Protein AF-A0AAW4N7H6-F1 (afdb_monomer)

Solvent-accessible surface area (backbone atoms only — not comparable to full-atom values): 11833 Å² total; per-residue (Å²): 134,83,83,81,80,47,73,67,62,38,53,62,58,48,70,79,33,64,24,50,65,56,34,40,72,78,40,44,70,52,40,50,51,30,56,78,70,58,47,57,76,75,42,75,70,38,41,74,78,76,81,76,78,79,82,76,44,74,64,55,34,50,60,60,45,68,80,35,56,35,49,61,54,31,40,72,77,39,46,69,47,39,50,52,30,56,78,68,58,46,60,79,75,43,80,73,42,40,77,64,91,66,77,61,91,65,51,45,75,36,64,70,57,30,55,62,56,50,70,79,35,65,24,51,68,53,34,39,73,77,37,45,67,38,37,50,38,27,57,77,70,58,50,58,78,76,43,76,75,34,47,74,77,91,71,75,61,94,64,49,47,73,38,65,64,56,28,50,65,56,50,72,78,35,95,48,74,66,55,29,41,73,76,38,44,70,33,38,53,40,39,62,73,71,71,67,80,82,126

Structure (mmCIF, N/CA/C/O backbone):
data_AF-A0AAW4N7H6-F1
#
_entry.id   AF-A0AAW4N7H6-F1
#
loop_
_atom_site.group_PDB
_atom_site.id
_atom_site.type_symbol
_atom_site.label_atom_id
_atom_site.label_alt_id
_atom_site.label_comp_id
_atom_site.label_asym_id
_atom_site.label_entity_id
_atom_site.label_seq_id
_atom_site.pdbx_PDB_ins_code
_atom_site.Cartn_x
_atom_site.Cartn_y
_atom_site.Cartn_z
_atom_site.occupancy
_atom_site.B_iso_or_equiv
_atom_site.auth_seq_id
_atom_site.auth_comp_id
_atom_site.auth_asym_id
_atom_site.auth_atom_id
_atom_site.pdbx_PDB_model_num
ATOM 1 N N . MET A 1 1 ? 2.158 -23.267 44.693 1.00 43.62 1 MET A N 1
ATOM 2 C CA . MET A 1 1 ? 0.719 -23.554 44.903 1.00 43.62 1 MET A CA 1
ATOM 3 C C . MET A 1 1 ? -0.103 -22.385 44.378 1.00 43.62 1 MET A C 1
ATOM 5 O O . MET A 1 1 ? 0.089 -21.273 44.853 1.00 43.62 1 MET A O 1
ATOM 9 N N . GLN A 1 2 ? -0.970 -22.588 43.380 1.00 55.53 2 GLN A N 1
ATOM 10 C CA . GLN A 1 2 ? -1.925 -21.547 42.980 1.00 55.53 2 GLN A CA 1
ATOM 11 C C . GLN A 1 2 ? -2.990 -21.411 44.070 1.00 55.53 2 GLN A C 1
ATOM 13 O O . GLN A 1 2 ? -3.646 -22.390 44.424 1.00 55.53 2 GLN A O 1
ATOM 18 N N . LYS A 1 3 ? -3.144 -20.200 44.611 1.00 66.75 3 LYS A N 1
ATOM 19 C CA . LYS A 1 3 ? -4.209 -19.872 45.562 1.00 66.75 3 LYS A CA 1
ATOM 20 C C . LYS A 1 3 ? -5.546 -20.096 44.846 1.00 66.75 3 LYS A C 1
ATOM 22 O O . LYS A 1 3 ? -5.841 -19.396 43.877 1.00 66.75 3 LYS A O 1
ATOM 27 N N . LYS A 1 4 ? -6.309 -21.116 45.254 1.00 77.19 4 LYS A N 1
ATOM 28 C CA . LYS A 1 4 ? -7.649 -21.363 44.711 1.00 77.19 4 LYS A CA 1
ATOM 29 C C . LYS A 1 4 ? -8.556 -20.225 45.165 1.00 77.19 4 LYS A C 1
ATOM 31 O O . LYS A 1 4 ? -8.646 -19.941 46.354 1.00 77.19 4 LYS A O 1
ATOM 36 N N . TRP A 1 5 ? -9.192 -19.568 44.208 1.00 85.00 5 TRP A N 1
ATOM 37 C CA . TRP A 1 5 ? -10.204 -18.559 44.481 1.00 85.00 5 TRP A CA 1
ATOM 38 C C . TRP A 1 5 ? -11.524 -19.257 44.801 1.00 85.00 5 TRP A C 1
ATOM 40 O O . TRP A 1 5 ? -12.052 -20.000 43.973 1.00 85.00 5 TRP A O 1
ATOM 50 N N . THR A 1 6 ? -12.034 -19.018 46.000 1.00 89.44 6 THR A N 1
ATOM 51 C CA . THR A 1 6 ? -13.387 -19.396 46.429 1.00 89.44 6 THR A CA 1
ATOM 52 C C . THR A 1 6 ? -14.324 -18.194 46.301 1.00 89.44 6 THR A C 1
ATOM 54 O O . THR A 1 6 ? -13.857 -17.071 46.088 1.00 89.44 6 THR A O 1
ATOM 57 N N . LYS A 1 7 ? -15.640 -18.391 46.438 1.00 90.12 7 LYS A N 1
ATOM 58 C CA . LYS A 1 7 ? -16.605 -17.283 46.370 1.00 90.12 7 LYS A CA 1
ATOM 59 C C . LYS A 1 7 ? -16.292 -16.217 47.423 1.00 90.12 7 LYS A C 1
ATOM 61 O O . LYS A 1 7 ? -16.190 -15.040 47.099 1.00 90.12 7 LYS A O 1
ATOM 66 N N . GLU A 1 8 ? -16.018 -16.637 48.647 1.00 91.44 8 GLU A N 1
ATOM 67 C CA . GLU A 1 8 ? -15.766 -15.777 49.806 1.00 91.44 8 GLU A CA 1
ATOM 68 C C . GLU A 1 8 ? -14.513 -14.922 49.592 1.00 91.44 8 GLU A C 1
ATOM 70 O O . GLU A 1 8 ? -14.566 -13.695 49.670 1.00 91.44 8 GLU A O 1
ATOM 75 N N . THR A 1 9 ? -13.400 -15.558 49.212 1.00 92.12 9 THR A N 1
ATOM 76 C CA . THR A 1 9 ? -12.121 -14.863 48.977 1.00 92.12 9 THR A CA 1
ATOM 77 C C . THR A 1 9 ? -12.192 -13.879 47.808 1.00 92.12 9 THR A C 1
ATOM 79 O O . THR A 1 9 ? -11.522 -12.847 47.815 1.00 92.12 9 THR A O 1
ATOM 82 N N . VAL A 1 10 ? -13.021 -14.170 46.803 1.00 93.75 10 VAL A N 1
ATOM 83 C CA . VAL A 1 10 ? -13.266 -13.287 45.658 1.00 93.75 10 VAL A CA 1
ATOM 84 C C . VAL A 1 10 ? -14.140 -12.090 46.047 1.00 93.75 10 VAL A C 1
ATOM 86 O O . VAL A 1 10 ? -13.865 -10.984 45.585 1.00 93.75 10 VAL A O 1
ATOM 89 N N . PHE A 1 11 ? -15.135 -12.276 46.920 1.00 94.06 11 PHE A N 1
ATOM 90 C CA . PHE A 1 11 ? -15.962 -11.188 47.462 1.00 94.06 11 PHE A CA 1
ATOM 91 C C . PHE A 1 11 ? -15.176 -10.265 48.398 1.00 94.06 11 PHE A C 1
ATOM 93 O O . PHE A 1 11 ? -15.306 -9.046 48.305 1.00 94.06 11 PHE A O 1
ATOM 100 N N . GLU A 1 12 ? -14.344 -10.813 49.283 1.00 93.69 12 GLU A N 1
ATOM 101 C CA . GLU A 1 12 ? -13.484 -10.005 50.156 1.00 93.69 12 GLU A CA 1
ATOM 102 C C . GLU A 1 12 ? -12.486 -9.172 49.353 1.00 93.69 12 GLU A C 1
ATOM 104 O O . GLU A 1 12 ? -12.314 -7.977 49.604 1.00 93.69 12 GLU A O 1
ATOM 109 N N . GLU A 1 13 ? -11.848 -9.782 48.352 1.00 93.38 13 GLU A N 1
ATOM 110 C CA . GLU A 1 13 ? -10.888 -9.075 47.509 1.00 93.38 13 GLU A CA 1
ATOM 111 C C . GLU A 1 13 ? -11.582 -8.020 46.636 1.00 93.38 13 GLU A C 1
ATOM 113 O O . GLU A 1 13 ? -11.023 -6.943 46.425 1.00 93.38 13 GLU A O 1
ATOM 118 N N . SER A 1 14 ? -12.803 -8.278 46.151 1.00 92.50 14 SER A N 1
ATOM 119 C CA . SER A 1 14 ? -13.511 -7.333 45.285 1.00 92.50 14 SER A CA 1
ATOM 120 C C . SER A 1 14 ? -13.999 -6.077 46.013 1.00 92.50 14 SER A C 1
ATOM 122 O O . SER A 1 14 ? -14.134 -5.038 45.371 1.00 92.50 14 SER A O 1
ATOM 124 N N . LYS A 1 15 ? -14.196 -6.113 47.341 1.00 94.44 15 LYS A N 1
ATOM 125 C CA . LYS A 1 15 ? -14.520 -4.926 48.166 1.00 94.44 15 LYS A CA 1
ATOM 126 C C . LYS A 1 15 ? -13.419 -3.861 48.182 1.00 94.44 15 LYS A C 1
ATOM 128 O O . LYS A 1 15 ? -13.691 -2.712 48.508 1.00 94.44 15 LYS A O 1
ATOM 133 N N . LYS A 1 16 ? -12.186 -4.211 47.802 1.00 94.75 16 LYS A N 1
ATOM 134 C CA . LYS A 1 16 ? -11.053 -3.269 47.712 1.00 94.75 16 LYS A CA 1
ATOM 135 C C . LYS A 1 16 ? -11.118 -2.350 46.486 1.00 94.75 16 LYS A C 1
ATOM 137 O O . LYS A 1 16 ? -10.242 -1.502 46.324 1.00 94.75 16 LYS A O 1
ATOM 142 N N . TYR A 1 17 ? -12.096 -2.544 45.603 1.00 93.19 17 TYR A N 1
ATOM 143 C CA . TYR A 1 17 ? -12.221 -1.829 44.336 1.00 93.19 17 TYR A CA 1
ATOM 144 C C . TYR A 1 17 ? -13.603 -1.195 44.215 1.00 93.19 17 TYR A C 1
ATOM 146 O O . TYR A 1 17 ? -14.595 -1.762 44.664 1.00 93.19 17 TYR A O 1
ATOM 154 N N . SER A 1 18 ? -13.671 -0.033 43.568 1.00 89.12 18 SER A N 1
ATOM 155 C CA . SER A 1 18 ? -14.927 0.706 43.378 1.00 89.12 18 SER A CA 1
ATOM 156 C C . SER A 1 18 ? -15.589 0.426 42.028 1.00 89.12 18 SER A C 1
ATOM 158 O O . SER A 1 18 ? -16.744 0.780 41.815 1.00 89.12 18 SER A O 1
ATOM 160 N N . SER A 1 19 ? -14.885 -0.217 41.088 1.00 91.69 19 SER A N 1
ATOM 161 C CA . SER A 1 19 ? -15.414 -0.506 39.752 1.00 91.69 19 SER A CA 1
ATOM 162 C C . SER A 1 19 ? -15.011 -1.878 39.226 1.00 91.69 19 SER A C 1
ATOM 164 O O . SER A 1 19 ? -13.928 -2.397 39.515 1.00 91.69 19 SER A O 1
ATOM 166 N N . ARG A 1 20 ? -15.859 -2.451 38.362 1.00 90.69 20 ARG A N 1
ATOM 167 C CA . ARG A 1 20 ? -15.568 -3.734 37.696 1.00 90.69 20 ARG A CA 1
ATOM 168 C C . ARG A 1 20 ? -14.300 -3.667 36.844 1.00 90.69 20 ARG A C 1
ATOM 170 O O . ARG A 1 20 ? -13.538 -4.630 36.799 1.00 90.69 20 ARG A O 1
ATOM 177 N N . SER A 1 21 ? -14.057 -2.531 36.190 1.00 89.88 21 SER A N 1
ATOM 178 C CA . SER A 1 21 ? -12.850 -2.310 35.383 1.00 89.88 21 SER A CA 1
ATOM 179 C C . SER A 1 21 ? -11.582 -2.297 36.225 1.00 89.88 21 SER A C 1
ATOM 181 O O . SER A 1 21 ? -10.584 -2.904 35.836 1.00 89.88 21 SER A O 1
ATOM 183 N N . GLU A 1 22 ? -11.613 -1.640 37.384 1.00 91.19 22 GLU A N 1
ATOM 184 C CA . GLU A 1 22 ? -10.482 -1.621 38.306 1.00 91.19 22 GLU A CA 1
ATOM 185 C C . GLU A 1 22 ? -10.215 -3.013 38.889 1.00 91.19 22 GLU A C 1
ATOM 187 O O . GLU A 1 22 ? -9.070 -3.474 38.859 1.00 91.19 22 GLU A O 1
ATOM 192 N N . PHE A 1 23 ? -11.269 -3.719 39.315 1.00 94.00 23 PHE A N 1
ATOM 193 C CA . PHE A 1 23 ? -11.164 -5.089 39.816 1.00 94.00 23 PHE A CA 1
ATOM 194 C C . PHE A 1 23 ? -10.568 -6.033 38.761 1.00 94.00 23 PHE A C 1
ATOM 196 O O . PHE A 1 23 ? -9.616 -6.760 39.043 1.00 94.00 23 PHE A O 1
ATOM 203 N N . LYS A 1 24 ? -11.035 -5.953 37.506 1.00 93.44 24 LYS A N 1
ATOM 204 C CA . LYS A 1 24 ? -10.482 -6.726 36.382 1.00 93.44 24 LYS A CA 1
ATOM 205 C C . LYS A 1 24 ? -9.010 -6.412 36.123 1.00 93.44 24 LYS A C 1
ATOM 207 O O . LYS A 1 24 ? -8.228 -7.329 35.880 1.00 93.44 24 LYS A O 1
ATOM 212 N N . LYS A 1 25 ? -8.632 -5.129 36.144 1.00 92.94 25 LYS A N 1
ATOM 213 C CA . LYS A 1 25 ? -7.265 -4.681 35.843 1.00 92.94 25 LYS A CA 1
ATOM 214 C C . LYS A 1 25 ? -6.278 -5.104 36.931 1.00 92.94 25 LYS A C 1
ATOM 216 O O . LYS A 1 25 ? -5.188 -5.561 36.605 1.00 92.94 25 LYS A O 1
ATOM 221 N N . LYS A 1 26 ? -6.650 -4.953 38.206 1.00 94.50 26 LYS A N 1
ATOM 222 C CA . LYS A 1 26 ? -5.768 -5.246 39.347 1.00 94.50 26 LYS A CA 1
ATOM 223 C C . LYS A 1 26 ? -5.776 -6.728 39.744 1.00 94.50 26 LYS A C 1
ATOM 225 O O . LYS A 1 26 ? -4.750 -7.235 40.189 1.00 94.50 26 LYS A O 1
ATOM 230 N N . LYS A 1 27 ? -6.906 -7.430 39.588 1.00 93.88 27 LYS A N 1
ATOM 231 C CA . LYS A 1 27 ? -7.095 -8.837 39.997 1.00 93.88 27 LYS A CA 1
ATOM 232 C C . LYS A 1 27 ? -7.857 -9.638 38.940 1.00 93.88 27 LYS A C 1
ATOM 234 O O . LYS A 1 27 ? -8.934 -10.180 39.184 1.00 93.88 27 LYS A O 1
ATOM 239 N N . SER A 1 28 ? -7.251 -9.770 37.762 1.00 91.81 28 SER A N 1
ATOM 240 C CA . SER A 1 28 ? -7.836 -10.460 36.602 1.00 91.81 28 SER A CA 1
ATOM 241 C C . SER A 1 28 ? -8.254 -11.912 36.876 1.00 91.81 28 SER A C 1
ATOM 243 O O . SER A 1 28 ? -9.290 -12.345 36.377 1.00 91.81 28 SER A O 1
ATOM 245 N N . GLY A 1 29 ? -7.494 -12.652 37.692 1.00 91.75 29 GLY A N 1
ATOM 246 C CA . GLY A 1 29 ? -7.807 -14.040 38.060 1.00 91.75 29 GLY A CA 1
ATOM 247 C C . GLY A 1 29 ? -9.087 -14.176 38.891 1.00 91.75 29 GLY A C 1
ATOM 248 O O . GLY A 1 29 ? -9.969 -14.953 38.530 1.00 91.75 29 GLY A O 1
ATOM 249 N N . ALA A 1 30 ? -9.222 -13.373 39.952 1.00 92.56 30 ALA A N 1
ATOM 250 C CA . ALA A 1 30 ? -10.427 -13.334 40.785 1.00 92.56 30 ALA A CA 1
ATOM 251 C C . ALA A 1 30 ? -11.641 -12.843 39.983 1.00 92.56 30 ALA A C 1
ATOM 253 O O . ALA A 1 30 ? -12.710 -13.449 40.029 1.00 92.56 30 ALA A O 1
ATOM 254 N N . PHE A 1 31 ? -11.449 -11.796 39.171 1.00 93.50 31 PHE A N 1
ATOM 255 C CA . PHE A 1 31 ? -12.484 -11.273 38.283 1.00 93.50 31 PHE A CA 1
ATOM 256 C C . PHE A 1 31 ? -12.981 -12.329 37.288 1.00 93.50 31 PHE A C 1
ATOM 258 O O . PHE A 1 31 ? -14.184 -12.462 37.083 1.00 93.50 31 PHE A O 1
ATOM 265 N N . ARG A 1 32 ? -12.074 -13.098 36.668 1.00 93.56 32 ARG A N 1
ATOM 266 C CA . ARG A 1 32 ? -12.439 -14.157 35.714 1.00 93.56 32 ARG A CA 1
ATOM 267 C C . ARG A 1 32 ? -13.302 -15.229 36.372 1.00 93.56 32 ARG A C 1
ATOM 269 O O . ARG A 1 32 ? -14.265 -15.675 35.761 1.00 93.56 32 ARG A O 1
ATOM 276 N N . ILE A 1 33 ? -12.976 -15.626 37.598 1.00 93.31 33 ILE A N 1
ATOM 277 C CA . ILE A 1 33 ? -13.738 -16.645 38.327 1.00 93.31 33 ILE A CA 1
ATOM 278 C C . ILE A 1 33 ? -15.108 -16.103 38.728 1.00 93.31 33 ILE A C 1
ATOM 280 O O . ILE A 1 33 ? -16.105 -16.778 38.485 1.00 93.31 33 ILE A O 1
ATOM 284 N N . ALA A 1 34 ? -15.183 -14.865 39.225 1.00 93.25 34 ALA A N 1
ATOM 285 C CA . ALA A 1 34 ? -16.463 -14.200 39.466 1.00 93.25 34 ALA A CA 1
ATOM 286 C C . ALA A 1 34 ? -17.317 -14.100 38.191 1.00 93.25 34 ALA A C 1
ATOM 288 O O . ALA A 1 34 ? -18.524 -14.295 38.249 1.00 93.25 34 ALA A O 1
ATOM 289 N N . TYR A 1 35 ? -16.700 -13.824 37.037 1.00 92.31 35 TYR A N 1
ATOM 290 C CA . TYR A 1 35 ? -17.387 -13.760 35.745 1.00 92.31 35 TYR A CA 1
ATOM 291 C C . TYR A 1 35 ? -17.925 -15.127 35.309 1.00 92.31 35 TYR A C 1
ATOM 293 O O . TYR A 1 35 ? -19.097 -15.240 34.973 1.00 92.31 35 TYR A O 1
ATOM 301 N N . MET A 1 36 ? -17.089 -16.170 35.346 1.00 92.62 36 MET A N 1
ATOM 302 C CA . MET A 1 36 ? -17.480 -17.525 34.936 1.00 92.62 36 MET A CA 1
ATOM 303 C C . MET A 1 36 ? -18.592 -18.113 35.810 1.00 92.62 36 MET A C 1
ATOM 305 O O . MET A 1 36 ? -19.388 -18.901 35.316 1.00 92.62 36 MET A O 1
ATOM 309 N N . ASN A 1 37 ? -18.647 -17.725 37.086 1.00 92.81 37 ASN A N 1
ATOM 310 C CA . ASN A 1 37 ? -19.662 -18.188 38.032 1.00 92.81 37 ASN A CA 1
ATOM 311 C C . ASN A 1 37 ? -20.846 -17.212 38.197 1.00 92.81 37 ASN A C 1
ATOM 313 O O . ASN A 1 37 ? -21.694 -17.439 39.053 1.00 92.81 37 ASN A O 1
ATOM 317 N N . GLY A 1 38 ? -20.902 -16.106 37.443 1.00 91.19 38 GLY A N 1
ATOM 318 C CA . GLY A 1 38 ? -21.995 -15.123 37.531 1.00 91.19 38 GLY A CA 1
ATOM 319 C C . GLY A 1 38 ? -22.017 -14.249 38.798 1.00 91.19 38 GLY A C 1
ATOM 320 O O . GLY A 1 38 ? -22.910 -13.427 38.962 1.00 91.19 38 GLY A O 1
ATOM 321 N N . TRP A 1 39 ? -21.018 -14.344 39.678 1.00 94.12 39 TRP A N 1
ATOM 322 C CA . TRP A 1 39 ? -20.972 -13.624 40.961 1.00 94.12 39 TRP A CA 1
ATOM 323 C C . TRP A 1 39 ? -20.801 -12.109 40.842 1.00 94.12 39 TRP A C 1
ATOM 325 O O . TRP A 1 39 ? -21.011 -11.382 41.808 1.00 94.12 39 TRP A O 1
ATOM 335 N N . LEU A 1 40 ? -20.379 -11.604 39.680 1.00 90.94 40 LEU A N 1
ATOM 336 C CA . LEU A 1 40 ? -20.151 -10.168 39.499 1.00 90.94 40 LEU A CA 1
ATOM 337 C C . LEU A 1 40 ? -21.417 -9.337 39.730 1.00 90.94 40 LEU A C 1
ATOM 339 O O . LEU A 1 40 ? -21.301 -8.179 40.135 1.00 90.94 40 LEU A O 1
ATOM 343 N N . ASP A 1 41 ? -22.599 -9.892 39.457 1.00 88.69 41 ASP A N 1
ATOM 344 C CA . ASP A 1 41 ? -23.877 -9.201 39.655 1.00 88.69 41 ASP A CA 1
ATOM 345 C C . ASP A 1 41 ? -24.282 -9.102 41.131 1.00 88.69 41 ASP A C 1
ATOM 347 O O . ASP A 1 41 ? -24.927 -8.129 41.507 1.00 88.69 41 ASP A O 1
ATOM 351 N N . GLU A 1 42 ? -23.790 -10.004 41.984 1.00 92.62 42 GLU A N 1
ATOM 352 C CA . GLU A 1 42 ? -23.940 -9.925 43.445 1.00 92.62 42 GLU A CA 1
ATOM 353 C C . GLU A 1 42 ? -23.006 -8.865 44.076 1.00 92.62 42 GLU A C 1
ATOM 355 O O . GLU A 1 42 ? -23.251 -8.371 45.176 1.00 92.62 42 GLU A O 1
ATOM 360 N N . MET A 1 43 ? -21.933 -8.472 43.380 1.00 92.38 43 MET A N 1
ATOM 361 C CA . MET A 1 43 ? -20.963 -7.467 43.842 1.00 92.38 43 MET A CA 1
ATOM 362 C C . MET A 1 43 ? -21.435 -6.038 43.540 1.00 92.38 43 MET A C 1
ATOM 364 O O . MET A 1 43 ? -20.833 -5.321 42.736 1.00 92.38 43 MET A O 1
ATOM 368 N N . ILE A 1 44 ? -22.523 -5.622 44.191 1.00 90.94 44 ILE A N 1
ATOM 369 C CA . ILE A 1 44 ? -23.248 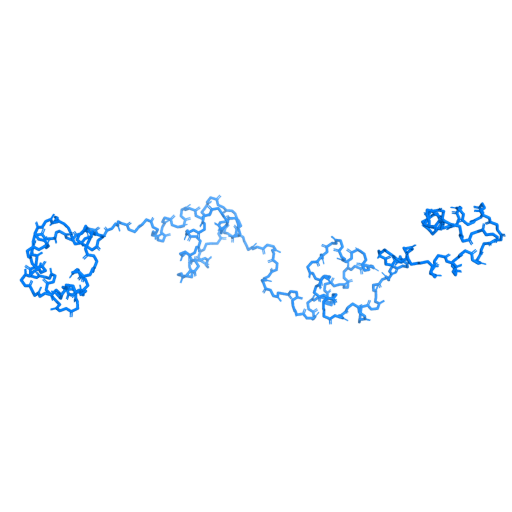-4.368 43.909 1.00 90.94 44 ILE A CA 1
ATOM 370 C C . ILE A 1 44 ? -22.415 -3.083 44.071 1.00 90.94 44 ILE A C 1
ATOM 372 O O . ILE A 1 44 ? -22.740 -2.066 43.467 1.00 90.94 44 ILE A O 1
ATOM 376 N N . TRP A 1 45 ? -21.323 -3.117 44.842 1.00 92.12 45 TRP A N 1
ATOM 377 C CA . TRP A 1 45 ? -20.419 -1.972 45.034 1.00 92.12 45 TRP A CA 1
ATOM 378 C C . TRP A 1 45 ? -19.487 -1.720 43.843 1.00 92.12 45 TRP A C 1
ATOM 380 O O . TRP A 1 45 ? -18.885 -0.653 43.748 1.00 92.12 45 TRP A O 1
ATOM 390 N N . LEU A 1 46 ? -19.341 -2.685 42.928 1.00 91.44 46 LEU A N 1
ATOM 391 C CA . LEU A 1 46 ? -18.517 -2.512 41.739 1.00 91.44 46 LEU A CA 1
ATOM 392 C C . LEU A 1 46 ? -19.295 -1.748 40.668 1.00 91.44 46 LEU A C 1
ATOM 394 O O . LEU A 1 46 ? -20.034 -2.336 39.872 1.00 91.44 46 LEU A O 1
ATOM 398 N N . VAL A 1 47 ? -19.053 -0.441 40.586 1.00 87.31 47 VAL A N 1
ATOM 399 C CA . VAL A 1 47 ? -19.640 0.427 39.564 1.00 87.31 47 VAL A CA 1
ATOM 400 C C . VAL A 1 47 ? -19.301 -0.100 38.167 1.00 87.31 47 VAL A C 1
ATOM 402 O O . VAL A 1 47 ? -18.144 -0.420 37.844 1.00 87.31 47 VAL A O 1
ATOM 405 N N . ARG A 1 48 ? -20.328 -0.200 37.315 1.00 79.50 48 ARG A N 1
ATOM 406 C CA . ARG A 1 48 ? -20.149 -0.438 35.881 1.00 79.50 48 ARG A CA 1
ATOM 407 C C . ARG A 1 48 ? -19.741 0.893 35.246 1.00 79.50 48 ARG A C 1
ATOM 409 O O . ARG A 1 48 ? -20.485 1.861 35.387 1.00 79.50 48 ARG A O 1
ATOM 416 N N . PRO A 1 49 ? -18.592 0.976 34.556 1.00 71.88 49 PRO A N 1
ATOM 417 C CA . PRO A 1 49 ? -18.286 2.163 33.773 1.00 71.88 49 PRO A CA 1
ATOM 418 C C . PRO A 1 49 ? -19.401 2.374 32.751 1.00 71.88 49 PRO A C 1
ATOM 420 O O . PRO A 1 49 ? -19.802 1.423 32.075 1.00 71.88 49 PRO A O 1
ATOM 423 N N . THR A 1 50 ? -19.885 3.605 32.629 1.00 73.12 50 THR A N 1
ATOM 424 C CA . THR A 1 50 ? -20.782 3.974 31.536 1.00 73.12 50 THR A CA 1
ATOM 425 C C . THR A 1 50 ? -20.061 3.760 30.206 1.00 73.12 50 THR A C 1
ATOM 427 O O . THR A 1 50 ? -18.850 3.987 30.084 1.00 73.12 50 THR A O 1
ATOM 430 N N . ALA A 1 51 ? -20.784 3.258 29.203 1.00 68.25 51 ALA A N 1
ATOM 431 C CA . ALA A 1 51 ? -20.229 3.133 27.864 1.00 68.25 51 ALA A CA 1
ATOM 432 C C . ALA A 1 51 ? -19.822 4.529 27.374 1.00 68.25 51 ALA A C 1
ATOM 434 O O . ALA A 1 51 ? -20.588 5.486 27.495 1.00 68.25 51 ALA A O 1
ATOM 435 N N . LYS A 1 52 ? -18.603 4.660 26.841 1.00 70.25 52 LYS A N 1
ATOM 436 C CA . LYS A 1 52 ? -18.184 5.917 26.215 1.00 70.25 52 LYS A CA 1
ATOM 437 C C . LYS A 1 52 ? -19.094 6.193 25.011 1.00 70.25 52 LYS A C 1
ATOM 439 O O . LYS A 1 52 ? -19.409 5.241 24.293 1.00 70.25 52 LYS A O 1
ATOM 444 N N . PRO A 1 53 ? -19.481 7.456 24.762 1.00 70.50 53 PRO A N 1
ATOM 445 C CA . PRO A 1 53 ? -20.281 7.793 23.592 1.00 70.50 53 PRO A CA 1
ATOM 446 C C . PRO A 1 53 ? -19.547 7.377 22.313 1.00 70.50 53 PRO A C 1
ATOM 448 O O . PRO A 1 53 ? -18.320 7.494 22.214 1.00 70.50 53 PRO A O 1
ATOM 451 N N . ILE A 1 54 ? -20.301 6.860 21.341 1.00 76.81 54 ILE A N 1
ATOM 452 C CA . ILE A 1 54 ? -19.763 6.457 20.041 1.00 76.81 54 ILE A CA 1
ATOM 453 C C . ILE A 1 54 ? -19.282 7.724 19.332 1.00 76.81 54 ILE A C 1
ATOM 455 O O . ILE A 1 54 ? -20.080 8.539 18.887 1.00 76.81 54 ILE A O 1
ATOM 459 N N . LYS A 1 55 ? -17.959 7.892 19.240 1.00 80.62 55 LYS A N 1
ATOM 460 C CA . LYS A 1 55 ? -17.334 9.062 18.602 1.00 80.62 55 LYS A CA 1
ATOM 461 C C . LYS A 1 55 ? -17.656 9.167 17.104 1.00 80.62 55 LYS A C 1
ATOM 463 O O . LYS A 1 55 ? -17.698 10.266 16.568 1.00 80.62 55 LYS A O 1
ATOM 468 N N . TRP A 1 56 ? -17.832 8.032 16.433 1.00 89.19 56 TRP A N 1
ATOM 469 C CA . TRP A 1 56 ? -18.006 7.949 14.984 1.00 89.19 56 TRP A CA 1
ATOM 470 C C . TRP A 1 56 ? -19.416 7.484 14.640 1.00 89.19 56 TRP A C 1
ATOM 472 O O . TRP A 1 56 ? -19.648 6.301 14.388 1.00 89.19 56 TRP A O 1
ATOM 482 N N . THR A 1 57 ? -20.355 8.424 14.662 1.00 92.94 57 THR A N 1
ATOM 483 C CA . THR A 1 57 ? -21.673 8.233 14.049 1.00 92.94 57 THR A CA 1
ATOM 484 C C . THR A 1 57 ? -21.572 8.394 12.531 1.00 92.94 57 THR A C 1
ATOM 486 O O . THR A 1 57 ? -20.540 8.840 12.017 1.00 92.94 57 THR A O 1
ATOM 489 N N . LYS A 1 58 ? -22.633 8.037 11.797 1.00 94.00 58 LYS A N 1
ATOM 490 C CA . LYS A 1 58 ? -22.674 8.205 10.338 1.00 94.00 58 LYS A CA 1
ATOM 491 C C . LYS A 1 58 ? -22.447 9.668 9.953 1.00 94.00 58 LYS A C 1
ATOM 493 O O . LYS A 1 58 ? -21.607 9.958 9.109 1.00 94.00 58 LYS A O 1
ATOM 498 N N . GLU A 1 59 ? -23.097 10.585 10.656 1.00 94.44 59 GLU A N 1
ATOM 499 C CA . GLU A 1 59 ? -23.018 12.031 10.438 1.00 94.44 59 GLU A CA 1
ATOM 500 C C . GLU A 1 59 ? -21.601 12.552 10.697 1.00 94.44 59 GLU A C 1
ATOM 502 O O . GLU A 1 59 ? -21.043 13.256 9.860 1.00 94.44 59 GLU A O 1
ATOM 507 N N . ALA A 1 60 ? -20.978 12.144 11.809 1.00 94.75 60 ALA A N 1
ATOM 508 C CA . ALA A 1 60 ? -19.610 12.545 12.139 1.00 94.75 60 ALA A CA 1
ATOM 509 C C . ALA A 1 60 ? -18.594 12.056 11.093 1.00 94.75 60 ALA A C 1
ATOM 511 O O . ALA A 1 60 ? -17.638 12.756 10.766 1.00 94.75 60 ALA A O 1
ATOM 512 N N . VAL A 1 61 ? -18.800 10.851 10.554 1.00 96.56 61 VAL A N 1
ATOM 513 C CA . VAL A 1 61 ? -17.968 10.303 9.479 1.00 96.56 61 VAL A CA 1
ATOM 514 C C . VAL A 1 61 ? -18.179 11.068 8.169 1.00 96.56 61 VAL A C 1
ATOM 516 O O . VAL A 1 61 ? -17.204 11.334 7.469 1.00 96.56 61 VAL A O 1
ATOM 519 N N . PHE A 1 62 ? -19.418 11.442 7.842 1.00 96.44 62 PHE A N 1
ATOM 520 C CA . PHE A 1 62 ? -19.735 12.197 6.626 1.00 96.44 62 PHE A CA 1
ATOM 521 C C . PHE A 1 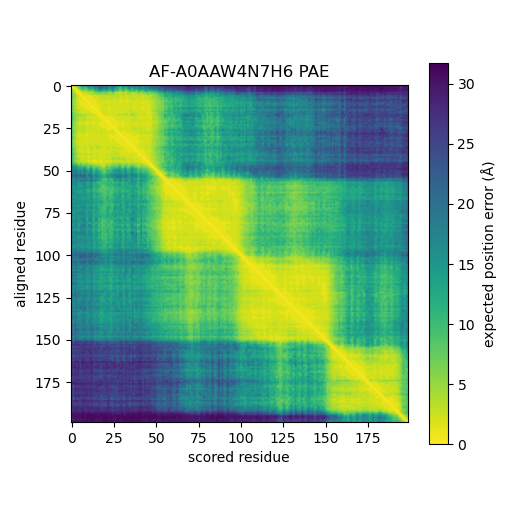62 ? -19.110 13.589 6.685 1.00 96.44 62 PHE A C 1
ATOM 523 O O . PHE A 1 62 ? -18.417 13.977 5.746 1.00 96.44 62 PHE A O 1
ATOM 530 N N . GLU A 1 63 ? -19.268 14.286 7.809 1.00 95.88 63 GLU A N 1
ATOM 531 C CA . GLU A 1 63 ? -18.665 15.598 8.040 1.00 95.88 63 GLU A CA 1
ATOM 532 C C . GLU A 1 63 ? -17.137 15.547 7.924 1.00 95.88 63 GLU A C 1
ATOM 534 O O . GLU A 1 63 ? -16.530 16.347 7.215 1.00 95.88 63 GLU A O 1
ATOM 539 N N . GLU A 1 64 ? -16.500 14.544 8.536 1.00 95.94 64 GLU A N 1
ATOM 540 C CA . GLU A 1 64 ? -15.051 14.373 8.414 1.00 95.94 64 GLU A CA 1
ATOM 541 C C . GLU A 1 64 ? -14.631 14.086 6.966 1.00 95.94 64 GLU A C 1
ATOM 543 O O . GLU A 1 64 ? -13.629 14.616 6.489 1.00 95.94 64 GLU A O 1
ATOM 548 N N . SER A 1 65 ? -15.402 13.271 6.242 1.00 96.19 65 SER A N 1
ATOM 549 C CA . SER A 1 65 ? -15.087 12.909 4.859 1.00 96.19 65 SER A CA 1
ATOM 550 C C . SER A 1 65 ? -15.201 14.083 3.879 1.00 96.19 65 SER A C 1
ATOM 552 O O . SER A 1 65 ? -14.494 14.083 2.873 1.00 96.19 65 SER A O 1
ATOM 554 N N . ARG A 1 66 ? -16.024 15.106 4.175 1.00 96.50 66 ARG A N 1
ATOM 555 C CA . ARG A 1 66 ? -16.173 16.319 3.342 1.00 96.50 66 ARG A CA 1
ATOM 556 C C . ARG A 1 66 ? -14.906 17.171 3.271 1.00 96.50 66 ARG A C 1
ATOM 558 O O . ARG A 1 66 ? -14.788 18.011 2.385 1.00 96.50 66 ARG A O 1
ATOM 565 N N . LYS A 1 67 ? -13.938 16.942 4.160 1.00 97.00 67 LYS A N 1
ATOM 566 C CA . LYS A 1 67 ? -12.625 17.606 4.129 1.00 97.00 67 LYS A CA 1
ATOM 567 C C . LYS A 1 67 ? -11.720 17.109 2.998 1.00 97.00 67 LYS A C 1
ATOM 569 O O . LYS A 1 67 ? -10.656 17.685 2.782 1.00 97.00 67 LYS A O 1
ATOM 574 N N . TYR A 1 68 ? -12.103 16.035 2.308 1.00 95.88 68 TYR A N 1
ATOM 575 C CA . TYR A 1 68 ? -11.287 15.375 1.294 1.00 95.88 68 TYR A CA 1
ATOM 576 C C . TYR A 1 68 ? -12.018 15.304 -0.042 1.00 95.88 68 TYR A C 1
ATOM 578 O O . TYR A 1 68 ? -13.243 15.232 -0.090 1.00 95.88 68 TYR A O 1
ATOM 586 N N . PHE A 1 69 ? -11.246 15.272 -1.128 1.00 93.25 69 PHE A N 1
ATOM 587 C CA . PHE A 1 69 ? -11.791 15.158 -2.480 1.00 93.25 69 PHE A CA 1
ATOM 588 C C . PHE A 1 69 ? -11.672 13.738 -3.038 1.00 93.25 69 PHE A C 1
ATOM 590 O O . PHE A 1 69 ? -12.505 13.322 -3.833 1.00 93.25 69 PHE A O 1
ATOM 597 N N . ILE A 1 70 ? -10.654 12.966 -2.637 1.00 93.50 70 ILE A N 1
ATOM 598 C CA . ILE A 1 70 ? -10.411 11.611 -3.161 1.00 93.50 70 ILE A CA 1
ATOM 599 C C . ILE A 1 70 ? -10.549 10.572 -2.044 1.00 93.50 70 ILE A C 1
ATOM 601 O O . ILE A 1 70 ? -9.998 10.742 -0.955 1.00 93.50 70 ILE A O 1
ATOM 605 N N . VAL A 1 71 ? -11.171 9.421 -2.334 1.00 92.31 71 VAL A N 1
ATOM 606 C CA . VAL A 1 71 ? -11.334 8.306 -1.372 1.00 92.31 71 VAL A CA 1
ATOM 607 C C . VAL A 1 71 ? -10.010 7.897 -0.707 1.00 92.31 71 VAL A C 1
ATOM 609 O O . VAL A 1 71 ? -9.971 7.599 0.486 1.00 92.31 71 VAL A O 1
ATOM 612 N N . THR A 1 72 ? -8.896 7.892 -1.447 1.00 90.88 72 THR A N 1
ATOM 613 C CA . THR A 1 72 ? -7.579 7.551 -0.881 1.00 90.88 72 THR A CA 1
ATOM 614 C C . THR A 1 72 ? -7.027 8.601 0.078 1.00 90.88 72 THR A C 1
ATOM 616 O O . THR A 1 72 ? -6.278 8.242 0.981 1.00 90.88 72 THR A O 1
ATOM 619 N N . GLU A 1 73 ? -7.369 9.877 -0.098 1.00 93.31 73 GLU A N 1
ATOM 620 C CA . GLU A 1 73 ? -6.973 10.936 0.839 1.00 93.31 73 GLU A CA 1
ATOM 621 C C . GLU A 1 73 ? -7.757 10.811 2.139 1.00 93.31 73 GLU A C 1
ATOM 623 O O . GLU A 1 73 ? -7.158 10.850 3.214 1.00 93.31 73 GLU A O 1
ATOM 628 N N . PHE A 1 74 ? -9.064 10.559 2.034 1.00 95.44 74 PHE A N 1
ATOM 629 C CA . PHE A 1 74 ? -9.911 10.264 3.184 1.00 95.44 74 PHE A CA 1
ATOM 630 C C . PHE A 1 74 ? -9.397 9.041 3.960 1.00 95.44 74 PHE A C 1
ATOM 632 O O . PHE A 1 74 ? -9.218 9.101 5.174 1.00 95.44 74 PHE A O 1
ATOM 639 N N . MET A 1 75 ? -9.057 7.959 3.254 1.00 94.31 75 MET A N 1
ATOM 640 C CA . MET A 1 75 ? -8.488 6.751 3.856 1.00 94.31 75 MET A CA 1
ATOM 641 C C . MET A 1 75 ? -7.188 7.017 4.623 1.00 94.31 75 MET A C 1
ATOM 643 O O . MET A 1 75 ? -7.022 6.490 5.718 1.00 94.31 75 MET A O 1
ATOM 647 N N . ASN A 1 76 ? -6.261 7.792 4.058 1.00 91.94 76 ASN A N 1
ATOM 648 C CA . ASN A 1 76 ? -4.939 7.987 4.657 1.00 91.94 76 ASN A CA 1
ATOM 649 C C . ASN A 1 76 ? -4.957 8.979 5.827 1.00 91.94 76 ASN A C 1
ATOM 651 O O . ASN A 1 76 ? -4.232 8.777 6.798 1.00 91.94 76 ASN A O 1
ATOM 655 N N . ASN A 1 77 ? -5.767 10.037 5.741 1.00 95.56 77 ASN A N 1
ATOM 656 C CA . ASN A 1 77 ? -5.795 11.097 6.751 1.00 95.56 77 ASN A CA 1
ATOM 657 C C . ASN A 1 77 ? -6.812 10.830 7.873 1.00 95.56 77 ASN A C 1
ATOM 659 O O . ASN A 1 77 ? -6.577 11.222 9.013 1.00 95.56 77 ASN A O 1
ATOM 663 N N . ALA A 1 78 ? -7.907 10.120 7.582 1.00 95.44 78 ALA A N 1
ATOM 664 C CA . ALA A 1 78 ? -8.970 9.805 8.537 1.00 95.44 78 ALA A CA 1
ATOM 665 C C . ALA A 1 78 ? -9.249 8.290 8.596 1.00 95.44 78 ALA A C 1
ATOM 667 O O . ALA A 1 78 ? -10.386 7.832 8.460 1.00 95.44 78 ALA A O 1
ATOM 668 N N . VAL A 1 79 ? -8.197 7.497 8.844 1.00 95.00 79 VAL A N 1
ATOM 669 C CA . VAL A 1 79 ? -8.199 6.018 8.789 1.00 95.00 79 VAL A CA 1
ATOM 670 C C . VAL A 1 79 ? -9.370 5.381 9.547 1.00 95.00 79 VAL A C 1
ATOM 672 O O . VAL A 1 79 ? -10.044 4.491 9.023 1.00 95.00 79 VAL A O 1
ATOM 675 N N . THR A 1 80 ? -9.642 5.827 10.778 1.00 94.50 80 THR A N 1
ATOM 676 C CA . THR A 1 80 ? -10.719 5.261 11.608 1.00 94.50 80 THR A CA 1
ATOM 677 C C . THR A 1 80 ? -12.102 5.562 11.030 1.00 94.50 80 THR A C 1
ATOM 679 O O . THR A 1 80 ? -12.929 4.656 10.947 1.00 94.50 80 THR A O 1
ATOM 682 N N . ALA A 1 81 ? -12.341 6.801 10.589 1.00 95.25 81 ALA A N 1
ATOM 683 C CA . ALA A 1 81 ? -13.605 7.210 9.976 1.00 95.25 81 ALA A CA 1
ATOM 684 C C . ALA A 1 81 ? -13.843 6.459 8.661 1.00 95.25 81 ALA A C 1
ATOM 686 O O . ALA A 1 81 ? -14.912 5.885 8.457 1.00 95.25 81 ALA A O 1
ATOM 687 N N . TYR A 1 82 ? -12.810 6.370 7.819 1.00 95.69 82 TYR A N 1
ATOM 688 C CA . TYR A 1 82 ? -12.850 5.600 6.580 1.00 95.69 82 TYR A CA 1
ATOM 689 C C . TYR A 1 82 ? -13.158 4.119 6.825 1.00 95.69 82 TYR A C 1
ATOM 691 O O . TYR A 1 82 ? -13.988 3.537 6.133 1.00 95.69 82 TYR A O 1
ATOM 699 N N . THR A 1 83 ? -12.519 3.497 7.820 1.00 95.38 83 THR A N 1
ATOM 700 C CA . THR A 1 83 ? -12.736 2.076 8.139 1.00 95.38 83 THR A CA 1
ATOM 701 C C . THR A 1 83 ? -14.181 1.817 8.554 1.00 95.38 83 THR A C 1
ATOM 703 O O . THR A 1 83 ? -14.785 0.841 8.115 1.00 95.38 83 THR A O 1
ATOM 706 N N . ILE A 1 84 ? -14.761 2.713 9.356 1.00 94.94 84 ILE A N 1
ATOM 707 C CA . ILE A 1 84 ? -16.167 2.627 9.759 1.00 94.94 84 ILE A CA 1
ATOM 708 C C . ILE A 1 84 ? -17.081 2.818 8.545 1.00 94.94 84 ILE A C 1
ATOM 710 O O . ILE A 1 84 ? -17.973 1.995 8.342 1.00 94.94 84 ILE A O 1
ATOM 714 N N . ALA A 1 85 ? -16.827 3.827 7.705 1.00 95.62 85 ALA A N 1
ATOM 715 C CA . ALA A 1 85 ? -17.583 4.044 6.470 1.00 95.62 85 ALA A CA 1
ATOM 716 C C . ALA A 1 85 ? -17.546 2.814 5.554 1.00 95.62 85 ALA A C 1
ATOM 718 O O . ALA A 1 85 ? -18.572 2.391 5.030 1.00 95.62 85 ALA A O 1
ATOM 719 N N . LYS A 1 86 ? -16.365 2.208 5.392 1.00 94.12 86 LYS A N 1
ATOM 720 C CA . LYS A 1 86 ? -16.157 1.014 4.573 1.00 94.12 86 LYS A CA 1
ATOM 721 C C . LYS A 1 86 ? -16.919 -0.191 5.120 1.00 94.12 86 LYS A C 1
ATOM 723 O O . LYS A 1 86 ? -17.622 -0.846 4.364 1.00 94.12 86 LYS A O 1
ATOM 728 N N . ASN A 1 87 ? -16.792 -0.477 6.416 1.00 94.75 87 ASN A N 1
ATOM 729 C CA . ASN A 1 87 ? -17.426 -1.644 7.036 1.00 94.75 87 ASN A CA 1
ATOM 730 C C . ASN A 1 87 ? -18.958 -1.555 7.033 1.00 94.75 87 ASN A C 1
ATOM 732 O O . ASN A 1 87 ? -19.622 -2.585 7.040 1.00 94.75 87 ASN A O 1
ATOM 736 N N . ASN A 1 88 ? -19.505 -0.338 7.007 1.00 94.44 88 ASN A N 1
ATOM 737 C CA . ASN A 1 88 ? -20.943 -0.089 6.941 1.00 94.44 88 ASN A CA 1
ATOM 738 C C . ASN A 1 88 ? -21.441 0.259 5.522 1.00 94.44 88 ASN A C 1
ATOM 740 O O . ASN A 1 88 ? -22.582 0.680 5.371 1.00 94.44 88 ASN A O 1
ATOM 744 N N . ASN A 1 89 ? -20.609 0.106 4.482 1.00 93.88 89 ASN A N 1
ATOM 745 C CA . ASN A 1 89 ? -20.923 0.435 3.080 1.00 93.88 89 ASN A CA 1
ATOM 746 C C . ASN A 1 89 ? -21.323 1.901 2.793 1.00 93.88 89 ASN A C 1
ATOM 748 O O . ASN A 1 89 ? -21.800 2.213 1.702 1.00 93.88 89 ASN A O 1
ATOM 752 N N . TRP A 1 90 ? -21.049 2.829 3.710 1.00 95.69 90 TRP A N 1
ATOM 753 C CA . TRP A 1 90 ? -21.392 4.250 3.577 1.00 95.69 90 TRP A CA 1
ATOM 754 C C . TRP A 1 90 ? -20.584 4.999 2.519 1.00 95.69 90 TRP A C 1
ATOM 756 O O . TRP A 1 90 ? -2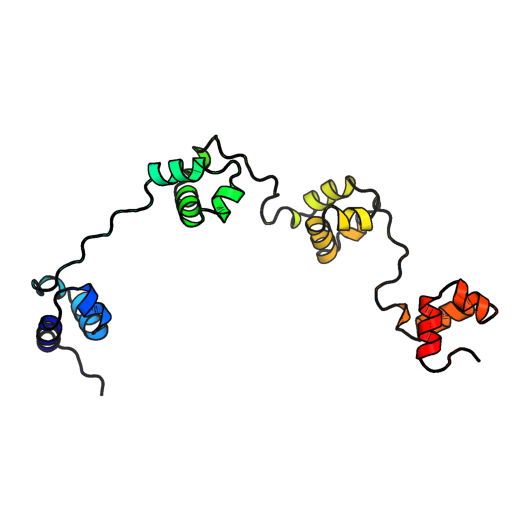0.988 6.071 2.087 1.00 95.69 90 TRP A O 1
ATOM 766 N N . LEU A 1 91 ? -19.447 4.450 2.083 1.00 93.06 91 LEU A N 1
ATOM 767 C CA . LEU A 1 91 ? -18.629 5.067 1.032 1.00 93.06 91 LEU A CA 1
ATOM 768 C C . LEU A 1 91 ? -19.407 5.261 -0.280 1.00 93.06 91 LEU A C 1
ATOM 770 O O . LEU A 1 91 ? -19.077 6.159 -1.043 1.00 93.06 91 LEU A O 1
ATOM 774 N N . THR A 1 92 ? -20.424 4.432 -0.536 1.00 91.25 92 THR A N 1
ATOM 775 C CA . THR A 1 92 ? -21.281 4.541 -1.729 1.00 91.25 92 THR A CA 1
ATOM 776 C C . THR A 1 92 ? -22.204 5.760 -1.701 1.00 91.25 92 THR A C 1
ATOM 778 O O . THR A 1 92 ? -22.628 6.220 -2.754 1.00 91.25 92 THR A O 1
ATOM 781 N N . GLU A 1 93 ? -22.476 6.304 -0.513 1.00 95.06 93 GLU A N 1
ATOM 782 C CA . GLU A 1 93 ? -23.328 7.479 -0.303 1.00 95.06 93 GLU A CA 1
ATOM 783 C C . GLU A 1 93 ? -22.533 8.799 -0.337 1.00 95.06 93 GLU A C 1
ATOM 785 O O . GLU A 1 93 ? -23.118 9.877 -0.282 1.00 95.06 93 GLU A O 1
ATOM 790 N N . MET A 1 94 ? -21.198 8.732 -0.405 1.00 94.06 94 MET A N 1
ATOM 791 C CA . MET A 1 94 ? -20.302 9.894 -0.396 1.00 94.06 94 MET A CA 1
ATOM 792 C C . MET A 1 94 ? -19.945 10.312 -1.828 1.00 94.06 94 MET A C 1
ATOM 794 O O . MET A 1 94 ? -18.817 10.111 -2.282 1.00 94.06 94 MET A O 1
ATOM 798 N N . ASP A 1 95 ? -20.909 10.885 -2.545 1.00 94.06 95 ASP A N 1
ATOM 799 C CA . ASP A 1 95 ? -20.777 11.273 -3.959 1.00 94.06 95 ASP A CA 1
ATOM 800 C C . ASP A 1 95 ? -19.717 12.362 -4.230 1.00 94.06 95 ASP A C 1
ATOM 802 O O . ASP A 1 95 ? -19.188 12.453 -5.338 1.00 94.06 95 ASP A O 1
ATOM 806 N N . TRP A 1 96 ? -19.336 13.136 -3.211 1.00 94.94 96 TRP A N 1
ATOM 807 C CA . TRP A 1 96 ? -18.252 14.122 -3.288 1.00 94.94 96 TRP A CA 1
ATOM 808 C C . TRP A 1 96 ? -16.847 13.506 -3.326 1.00 94.94 96 TRP A C 1
ATOM 810 O O . TRP A 1 96 ? -15.894 14.198 -3.687 1.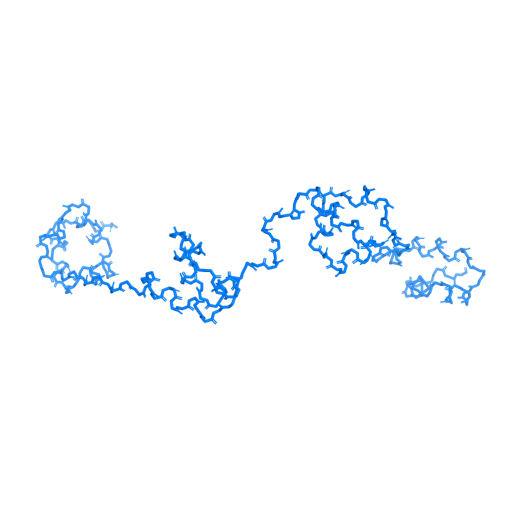00 94.94 96 TRP A O 1
ATOM 820 N N . LEU A 1 97 ? -16.685 12.231 -2.949 1.00 94.62 97 LEU A N 1
ATOM 821 C CA . LEU A 1 97 ? -15.384 11.565 -2.978 1.00 94.62 97 LEU A CA 1
ATOM 822 C C . LEU A 1 97 ? -15.121 10.943 -4.349 1.00 94.62 97 LEU A C 1
ATOM 824 O O . LEU A 1 97 ? -15.659 9.896 -4.710 1.00 94.62 97 LEU A O 1
ATOM 828 N N . ALA A 1 98 ? -14.184 11.529 -5.084 1.00 90.94 98 ALA A N 1
ATOM 829 C CA . ALA A 1 98 ? -13.704 10.975 -6.334 1.00 90.94 98 ALA A CA 1
ATOM 830 C C . ALA A 1 98 ? -13.004 9.614 -6.118 1.00 90.94 98 ALA A C 1
ATOM 832 O O . ALA A 1 98 ? -12.242 9.430 -5.152 1.00 90.94 98 ALA A O 1
ATOM 833 N N . PRO A 1 99 ? -13.193 8.650 -7.039 1.00 85.19 99 PRO A N 1
ATOM 834 C CA . PRO A 1 99 ? -12.514 7.365 -6.979 1.00 85.19 99 PRO A CA 1
ATOM 835 C C . PRO A 1 99 ? -10.998 7.530 -7.132 1.00 85.19 99 PRO A C 1
ATOM 837 O O . PRO A 1 99 ? -10.489 8.475 -7.740 1.00 85.19 99 PRO A O 1
ATOM 840 N N . SER A 1 100 ? -10.242 6.572 -6.596 1.00 83.50 100 SER A N 1
ATOM 841 C CA . SER A 1 100 ? -8.790 6.591 -6.752 1.00 83.50 100 SER A CA 1
ATOM 842 C C . SER A 1 100 ? -8.388 6.388 -8.211 1.00 83.50 100 SER A C 1
ATOM 844 O O . SER A 1 100 ? -8.848 5.457 -8.867 1.00 83.50 100 SER A O 1
ATOM 846 N N . LYS A 1 101 ? -7.418 7.177 -8.687 1.00 81.44 101 LYS A N 1
ATOM 847 C CA . LYS A 1 101 ? -6.730 6.916 -9.965 1.00 81.44 101 LYS A CA 1
ATOM 848 C C . LYS A 1 101 ? -5.862 5.651 -9.917 1.00 81.44 101 LYS A C 1
ATOM 850 O O . LYS A 1 101 ? -5.394 5.177 -10.950 1.00 81.44 101 LYS A O 1
ATOM 855 N N . ARG A 1 102 ? -5.589 5.115 -8.720 1.00 81.81 102 ARG A N 1
ATOM 856 C CA . ARG A 1 102 ? -4.787 3.900 -8.557 1.00 81.81 102 ARG A CA 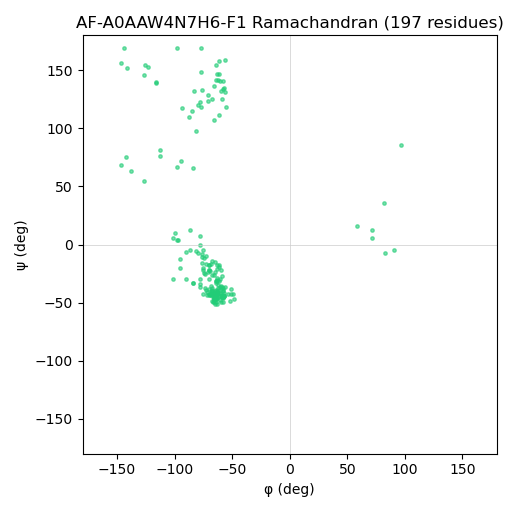1
ATOM 857 C C . ARG A 1 102 ? -5.619 2.681 -8.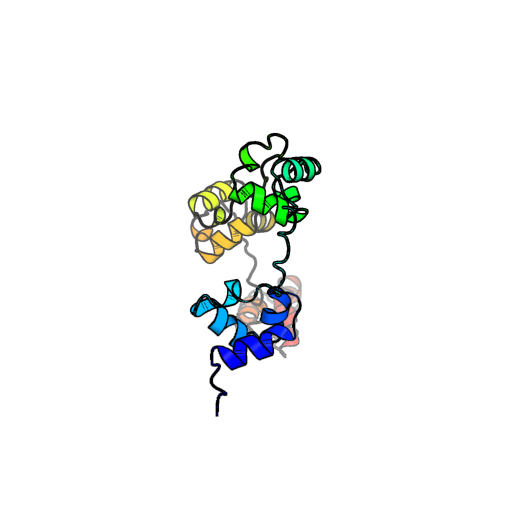926 1.00 81.81 102 ARG A C 1
ATOM 859 O O . ARG A 1 102 ? -6.737 2.512 -8.451 1.00 81.81 102 ARG A O 1
ATOM 866 N N . LYS A 1 103 ? -5.029 1.795 -9.726 1.00 87.38 103 LYS A N 1
ATOM 867 C CA . LYS A 1 103 ? -5.617 0.487 -10.006 1.00 87.38 103 LYS A CA 1
ATOM 868 C C . LYS A 1 103 ? -5.744 -0.334 -8.706 1.00 87.38 103 LYS A C 1
ATOM 870 O O . LYS A 1 103 ? -4.880 -0.195 -7.832 1.00 87.38 103 LYS A O 1
ATOM 875 N N . PRO A 1 104 ? -6.784 -1.180 -8.572 1.00 84.44 104 PRO A N 1
ATOM 876 C CA . PRO A 1 104 ? -6.981 -2.019 -7.392 1.00 84.44 104 PRO A CA 1
ATOM 877 C C . PRO A 1 104 ? -5.787 -2.929 -7.087 1.00 84.44 104 PRO A C 1
ATOM 879 O O . PRO A 1 104 ? -4.988 -3.268 -7.965 1.00 84.44 104 PRO A O 1
ATOM 882 N N . SER A 1 105 ? -5.692 -3.374 -5.832 1.00 85.25 105 SER A N 1
ATOM 883 C CA . SER A 1 105 ? -4.713 -4.395 -5.452 1.00 85.25 105 SER A CA 1
ATOM 884 C C . SER A 1 105 ? -4.906 -5.653 -6.301 1.00 85.25 105 SER A C 1
ATOM 886 O O . SER A 1 105 ? -6.030 -6.095 -6.516 1.00 85.25 105 SER A O 1
ATOM 888 N N . GLY A 1 106 ? -3.811 -6.217 -6.811 1.00 89.75 106 GLY A N 1
ATOM 889 C CA . GLY A 1 106 ? -3.851 -7.398 -7.675 1.00 89.75 106 GLY A CA 1
ATOM 890 C C . GLY A 1 106 ? -4.142 -7.121 -9.152 1.00 89.75 106 GLY A C 1
ATOM 891 O O . GLY A 1 106 ? -3.960 -8.030 -9.952 1.00 89.75 106 GLY A O 1
ATOM 892 N N . TYR A 1 107 ? -4.482 -5.889 -9.551 1.00 93.62 107 TYR A N 1
ATOM 893 C CA . TYR A 1 107 ? -4.772 -5.562 -10.956 1.00 93.62 107 TYR A CA 1
ATOM 894 C C . TYR A 1 107 ? -3.641 -5.970 -11.915 1.00 93.62 107 TYR A C 1
ATOM 896 O O . TYR A 1 107 ? -3.897 -6.560 -12.960 1.00 93.62 107 TYR A O 1
ATOM 904 N N . TRP A 1 108 ? -2.384 -5.730 -11.522 1.00 96.38 108 TRP A N 1
ATOM 905 C CA . TRP A 1 108 ? -1.201 -6.104 -12.306 1.00 96.38 108 TRP A CA 1
ATOM 906 C C . TRP A 1 108 ? -0.775 -7.566 -12.149 1.00 96.38 108 TRP A C 1
ATOM 908 O O . TRP A 1 108 ? 0.118 -8.003 -12.859 1.00 96.38 108 TRP A O 1
ATOM 918 N N . LYS A 1 109 ? -1.395 -8.349 -11.256 1.00 94.62 109 LYS A N 1
ATOM 919 C CA . LYS A 1 109 ? -1.165 -9.805 -11.185 1.00 94.62 109 LYS A CA 1
ATOM 920 C C . LYS A 1 109 ? -1.892 -10.559 -12.303 1.00 94.62 109 LYS A C 1
ATOM 922 O O . LYS A 1 109 ? -1.694 -11.756 -12.458 1.00 94.62 109 LYS A O 1
ATOM 927 N N . ILE A 1 110 ? -2.744 -9.869 -13.057 1.00 95.56 110 ILE A N 1
ATOM 928 C CA . ILE A 1 110 ? -3.470 -10.420 -14.196 1.00 95.56 110 ILE A CA 1
ATOM 929 C C . ILE A 1 110 ? -2.651 -10.131 -15.452 1.00 95.56 110 ILE A C 1
ATOM 931 O O . ILE A 1 110 ? -2.449 -8.967 -15.804 1.00 95.56 110 ILE A O 1
ATOM 935 N N . LYS A 1 111 ? -2.207 -11.194 -16.128 1.00 96.31 111 LYS A N 1
ATOM 936 C CA . LYS A 1 111 ? -1.381 -11.119 -17.340 1.00 96.31 111 LYS A CA 1
ATOM 937 C C . LYS A 1 111 ? -1.989 -10.212 -18.409 1.00 96.31 111 LYS A C 1
ATOM 939 O O . LYS A 1 111 ? -1.312 -9.315 -18.895 1.00 96.31 111 LYS A O 1
ATOM 944 N N . GLU A 1 112 ? -3.275 -10.387 -18.702 1.00 96.88 112 GLU A N 1
ATOM 945 C CA . GLU A 1 112 ? -3.988 -9.623 -19.735 1.00 96.88 112 GLU A CA 1
ATOM 946 C C . GLU A 1 112 ? -3.937 -8.107 -19.497 1.00 96.88 112 GLU A C 1
ATOM 948 O O . GLU A 1 112 ? -3.671 -7.330 -20.412 1.00 96.88 112 GLU A O 1
ATOM 953 N N . ASN A 1 113 ? -4.106 -7.670 -18.244 1.00 96.38 113 ASN A N 1
ATOM 954 C CA . ASN A 1 113 ? -4.017 -6.252 -17.892 1.00 96.38 113 ASN A CA 1
ATOM 955 C C . ASN A 1 113 ? -2.617 -5.699 -18.163 1.00 96.38 113 ASN A C 1
ATOM 957 O O . ASN A 1 113 ? -2.476 -4.590 -18.667 1.00 96.38 113 ASN A O 1
ATOM 961 N N . VAL A 1 114 ? -1.585 -6.470 -17.817 1.00 97.12 114 VAL A N 1
ATOM 962 C CA . VAL A 1 114 ? -0.187 -6.080 -18.016 1.00 97.12 114 VAL A CA 1
ATOM 963 C C . VAL A 1 114 ? 0.164 -6.032 -19.503 1.00 97.12 114 VAL A C 1
ATOM 965 O O . VAL A 1 114 ? 0.818 -5.086 -19.930 1.00 97.12 114 VAL A O 1
ATOM 968 N N . ILE A 1 115 ? -0.294 -7.010 -20.286 1.00 96.31 115 ILE A N 1
ATOM 969 C CA . ILE A 1 115 ? -0.083 -7.078 -21.737 1.00 96.31 115 ILE A CA 1
ATOM 970 C C . ILE A 1 115 ? -0.774 -5.915 -22.454 1.00 96.31 115 ILE A C 1
ATOM 972 O O . ILE A 1 115 ? -0.161 -5.248 -23.283 1.00 96.31 115 ILE A O 1
ATOM 976 N N . ASN A 1 116 ? -2.031 -5.621 -22.123 1.00 96.00 116 ASN A N 1
ATOM 977 C CA . ASN A 1 116 ? -2.742 -4.506 -22.748 1.00 96.00 116 ASN A CA 1
ATOM 978 C C . ASN A 1 116 ? -2.153 -3.151 -22.361 1.00 96.00 116 ASN A C 1
ATOM 980 O O . ASN A 1 116 ? -2.042 -2.269 -23.207 1.00 96.00 116 ASN A O 1
ATOM 984 N N . GLU A 1 117 ? -1.718 -2.997 -21.112 1.00 95.69 117 GLU A N 1
ATOM 985 C CA . GLU A 1 117 ? -1.011 -1.794 -20.683 1.00 95.69 117 GLU A CA 1
ATOM 986 C C . GLU A 1 117 ? 0.337 -1.642 -21.397 1.00 95.69 117 GLU A C 1
ATOM 988 O O . GLU A 1 117 ? 0.707 -0.529 -21.772 1.00 95.69 117 GLU A O 1
ATOM 993 N N . SER A 1 118 ? 1.081 -2.734 -21.605 1.00 96.12 118 SER A N 1
ATOM 994 C CA . SER A 1 118 ? 2.429 -2.653 -22.168 1.00 96.12 118 SER A CA 1
ATOM 995 C C . SER A 1 118 ? 2.447 -2.241 -23.644 1.00 96.12 118 SER A C 1
ATOM 997 O O . SER A 1 118 ? 3.437 -1.666 -24.095 1.00 96.12 118 SER A O 1
ATOM 999 N N . LYS A 1 119 ? 1.346 -2.439 -24.385 1.00 96.44 119 LYS A N 1
ATOM 1000 C CA . LYS A 1 119 ? 1.152 -1.934 -25.762 1.00 96.44 119 LYS A CA 1
ATOM 1001 C C . LYS A 1 119 ? 1.189 -0.403 -25.864 1.00 96.44 119 LYS A C 1
ATOM 1003 O O . LYS A 1 119 ? 1.411 0.131 -26.946 1.00 96.44 119 LYS A O 1
ATOM 1008 N N . ASN A 1 120 ? 1.026 0.314 -24.750 1.00 96.38 120 ASN A N 1
ATOM 1009 C CA . ASN A 1 120 ? 1.114 1.778 -24.710 1.00 96.38 120 ASN A CA 1
ATOM 1010 C C . ASN A 1 120 ? 2.561 2.311 -24.728 1.00 96.38 120 ASN A C 1
ATOM 1012 O O . ASN A 1 120 ? 2.768 3.527 -24.668 1.00 96.38 120 ASN A O 1
ATOM 1016 N N . TYR A 1 121 ? 3.571 1.436 -24.776 1.00 95.88 121 TYR A N 1
ATOM 1017 C CA . TYR A 1 121 ? 4.987 1.806 -24.727 1.00 95.88 121 TYR A CA 1
ATOM 1018 C C . TYR A 1 121 ? 5.762 1.225 -25.905 1.00 95.88 121 TYR A C 1
ATOM 1020 O O . TYR A 1 121 ? 5.395 0.196 -26.463 1.00 95.88 121 TYR A O 1
ATOM 1028 N N . LYS A 1 122 ? 6.873 1.877 -26.266 1.00 93.44 122 LYS A N 1
ATOM 1029 C CA . LYS A 1 122 ? 7.698 1.472 -27.417 1.00 93.44 122 LYS A CA 1
ATOM 1030 C C . LYS A 1 122 ? 8.875 0.577 -27.035 1.00 93.44 122 LYS A C 1
ATOM 1032 O O . LYS A 1 122 ? 9.462 -0.083 -27.884 1.00 93.44 122 LYS A O 1
ATOM 1037 N N . SER A 1 123 ? 9.283 0.596 -25.767 1.00 94.25 123 SER A N 1
ATOM 1038 C CA . SER A 1 123 ? 10.470 -0.122 -25.295 1.00 94.25 123 SER A CA 1
ATOM 1039 C C . SER A 1 123 ? 10.304 -0.638 -23.875 1.00 94.25 123 SER A C 1
ATOM 1041 O O . SER A 1 123 ? 9.557 -0.074 -23.072 1.00 94.25 123 SER A O 1
ATOM 1043 N N . VAL A 1 124 ? 11.063 -1.684 -23.547 1.00 92.94 124 VAL A N 1
ATOM 1044 C CA . VAL A 1 124 ? 11.063 -2.291 -22.208 1.00 92.94 124 VAL A CA 1
ATOM 1045 C C . VAL A 1 124 ? 11.484 -1.275 -21.137 1.00 92.94 124 VAL A C 1
ATOM 1047 O O . VAL A 1 124 ? 10.908 -1.230 -20.051 1.00 92.94 124 VAL A O 1
ATOM 1050 N N . THR A 1 125 ? 12.451 -0.406 -21.448 1.00 91.19 125 THR A N 1
ATOM 1051 C CA . THR A 1 125 ? 12.916 0.653 -20.536 1.00 91.19 125 THR A CA 1
ATOM 1052 C C . THR A 1 125 ? 11.857 1.725 -20.305 1.00 91.19 125 THR A C 1
ATOM 1054 O O . THR A 1 125 ? 11.694 2.201 -19.180 1.00 91.19 125 THR A O 1
ATOM 1057 N N . GLU A 1 126 ? 11.121 2.113 -21.349 1.00 94.38 126 GLU A N 1
ATOM 1058 C CA . GLU A 1 126 ? 10.014 3.057 -21.222 1.00 94.38 126 GLU A CA 1
ATOM 1059 C C . GLU A 1 126 ? 8.884 2.472 -20.372 1.00 94.38 126 GLU A C 1
ATOM 1061 O O . GLU A 1 126 ? 8.403 3.153 -19.461 1.00 94.38 126 GLU A O 1
ATOM 1066 N N . PHE A 1 127 ? 8.520 1.212 -20.625 1.00 95.69 127 PHE A N 1
ATOM 1067 C CA . PHE A 1 127 ? 7.511 0.492 -19.857 1.00 95.69 127 PHE A CA 1
ATOM 1068 C C . PHE A 1 127 ? 7.882 0.427 -18.370 1.00 95.69 127 PHE A C 1
ATOM 1070 O O . PHE A 1 127 ? 7.096 0.846 -17.521 1.00 95.69 127 PHE A O 1
ATOM 1077 N N . GLN A 1 128 ? 9.115 0.022 -18.051 1.00 94.75 128 GLN A N 1
ATOM 1078 C CA . GLN A 1 128 ? 9.620 -0.019 -16.676 1.00 94.75 128 GLN A CA 1
ATOM 1079 C C . GLN A 1 128 ? 9.552 1.347 -15.982 1.00 94.75 128 GLN A C 1
ATOM 1081 O O . GLN A 1 128 ? 9.150 1.441 -14.822 1.00 94.75 128 GLN A O 1
ATOM 1086 N N . ARG A 1 129 ? 9.956 2.419 -16.675 1.00 93.56 129 ARG A N 1
ATOM 1087 C CA . ARG A 1 129 ? 10.019 3.763 -16.086 1.00 93.56 129 ARG A CA 1
ATOM 1088 C C . ARG A 1 129 ? 8.634 4.359 -15.851 1.00 93.56 129 AR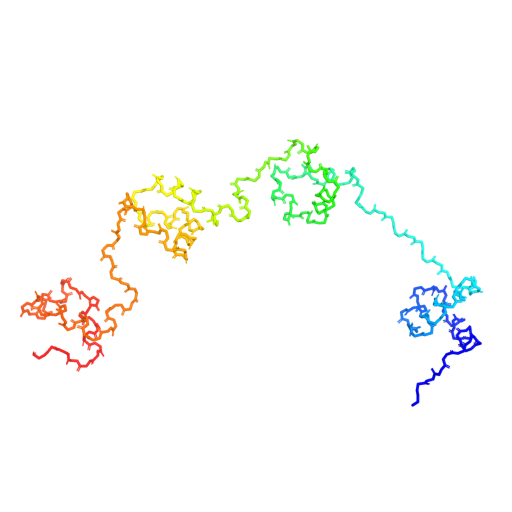G A C 1
ATOM 1090 O O . ARG A 1 129 ? 8.431 5.032 -14.844 1.00 93.56 129 ARG A O 1
ATOM 1097 N N . LYS A 1 130 ? 7.705 4.167 -16.791 1.00 95.19 130 LYS A N 1
ATOM 1098 C CA . LYS A 1 130 ? 6.357 4.751 -16.718 1.00 95.19 130 LYS A CA 1
ATOM 1099 C C . LYS A 1 130 ? 5.400 3.910 -15.873 1.00 95.19 130 LYS A C 1
ATOM 1101 O O . LYS A 1 130 ? 4.550 4.484 -15.197 1.00 95.19 130 LYS A O 1
ATOM 1106 N N . ASN A 1 131 ? 5.547 2.585 -15.868 1.00 94.25 131 ASN A N 1
ATOM 1107 C CA . ASN A 1 131 ? 4.698 1.684 -15.094 1.00 94.25 131 ASN A CA 1
ATOM 1108 C C . ASN A 1 131 ? 5.503 0.517 -14.500 1.00 94.25 131 ASN A C 1
ATOM 1110 O O . ASN A 1 131 ? 5.411 -0.634 -14.930 1.00 94.25 131 ASN A O 1
ATOM 1114 N N . SER A 1 132 ? 6.269 0.828 -13.450 1.00 94.69 132 SER A N 1
ATOM 1115 C CA . SER A 1 132 ? 7.117 -0.148 -12.758 1.00 94.69 132 SER A CA 1
ATOM 1116 C C . SER A 1 132 ? 6.331 -1.324 -12.183 1.00 94.69 132 SER A C 1
ATOM 1118 O O . SER A 1 132 ? 6.795 -2.450 -12.257 1.00 94.69 132 SER A O 1
ATOM 1120 N N . ARG A 1 133 ? 5.109 -1.105 -11.677 1.00 94.62 133 ARG A N 1
ATOM 1121 C CA . ARG A 1 133 ? 4.285 -2.181 -11.097 1.00 94.62 133 ARG A CA 1
ATOM 1122 C C . ARG A 1 133 ? 3.867 -3.224 -12.132 1.00 94.62 133 ARG A C 1
ATOM 1124 O O . ARG A 1 133 ? 3.916 -4.417 -11.841 1.00 94.62 133 ARG A O 1
ATOM 1131 N N . ALA A 1 134 ? 3.427 -2.778 -13.308 1.00 96.06 134 ALA A N 1
ATOM 1132 C CA . ALA A 1 134 ? 3.077 -3.677 -14.401 1.00 96.06 134 ALA A CA 1
ATOM 1133 C C . ALA A 1 134 ? 4.327 -4.395 -14.930 1.00 96.06 134 ALA A C 1
ATOM 1135 O O . ALA A 1 134 ? 4.306 -5.612 -15.102 1.00 96.06 134 ALA A O 1
ATOM 1136 N N . PHE A 1 135 ? 5.430 -3.660 -15.101 1.00 96.06 135 PHE A N 1
ATOM 1137 C CA . PHE A 1 135 ? 6.710 -4.219 -15.529 1.00 96.06 135 PHE A CA 1
ATOM 1138 C C . PHE A 1 135 ? 7.258 -5.274 -14.561 1.00 96.06 135 PHE A C 1
ATOM 1140 O O . PHE A 1 135 ? 7.636 -6.357 -14.995 1.00 96.06 135 PHE A O 1
ATOM 1147 N N . ASP A 1 136 ? 7.278 -4.999 -13.256 1.00 95.56 136 ASP A N 1
ATOM 1148 C CA . ASP A 1 136 ? 7.777 -5.933 -12.245 1.00 95.56 136 ASP A CA 1
ATOM 1149 C C . ASP A 1 136 ? 6.937 -7.211 -12.230 1.00 95.56 136 ASP A C 1
ATOM 1151 O O . ASP A 1 136 ? 7.483 -8.308 -12.136 1.00 95.56 136 ASP A O 1
ATOM 1155 N N . SER A 1 137 ? 5.616 -7.086 -12.393 1.00 96.38 137 SER A N 1
ATOM 1156 C CA . SER A 1 137 ? 4.735 -8.244 -12.533 1.00 96.38 137 SER A CA 1
ATOM 1157 C C . SER A 1 137 ? 5.052 -9.052 -13.793 1.00 96.38 137 SER A C 1
ATOM 1159 O O . SER A 1 137 ? 5.212 -10.270 -13.711 1.00 96.38 137 SER A O 1
ATOM 1161 N N . ALA A 1 138 ? 5.230 -8.385 -14.940 1.00 95.94 138 ALA A N 1
ATOM 1162 C CA . ALA A 1 138 ? 5.649 -9.042 -16.177 1.00 95.94 138 ALA A CA 1
ATOM 1163 C C . ALA A 1 138 ? 6.986 -9.773 -16.005 1.00 95.94 138 ALA A C 1
ATOM 1165 O O . ALA A 1 138 ? 7.133 -10.909 -16.442 1.00 95.94 138 ALA A O 1
ATOM 1166 N N . LYS A 1 139 ? 7.951 -9.135 -15.335 1.00 93.69 139 LYS A N 1
ATOM 1167 C CA . LYS A 1 139 ? 9.287 -9.680 -15.091 1.00 93.69 139 LYS A CA 1
ATOM 1168 C C . LYS A 1 139 ? 9.253 -10.899 -14.173 1.00 93.69 139 LYS A C 1
ATOM 1170 O O . LYS A 1 139 ? 9.881 -11.902 -14.486 1.00 93.69 139 LYS A O 1
ATOM 1175 N N . LEU A 1 140 ? 8.537 -10.817 -13.051 1.00 94.94 140 LEU A N 1
ATOM 1176 C CA . LEU A 1 140 ? 8.444 -11.904 -12.071 1.00 94.94 140 LEU A CA 1
ATOM 1177 C C . LEU A 1 140 ? 7.759 -13.151 -12.639 1.00 94.94 140 LEU A C 1
ATOM 1179 O O . LEU A 1 140 ? 8.102 -14.258 -12.240 1.00 94.94 140 LEU A O 1
ATOM 1183 N N . ASN A 1 141 ? 6.813 -12.970 -13.563 1.00 94.44 141 ASN A N 1
ATOM 1184 C CA . ASN A 1 141 ? 6.045 -14.063 -14.157 1.00 94.44 141 A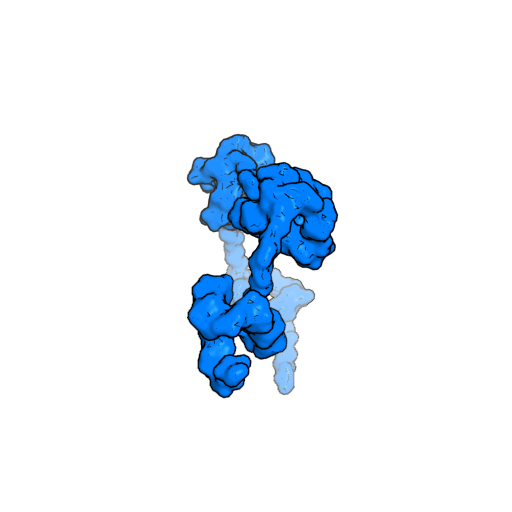SN A CA 1
ATOM 1185 C C . ASN A 1 141 ? 6.531 -14.473 -15.563 1.00 94.44 141 ASN A C 1
ATOM 1187 O O . ASN A 1 141 ? 5.880 -15.289 -16.208 1.00 94.44 141 ASN A O 1
ATOM 1191 N N . GLY A 1 142 ? 7.635 -13.903 -16.060 1.00 92.25 142 GLY A N 1
ATOM 1192 C CA . GLY A 1 142 ? 8.193 -14.236 -17.379 1.00 92.25 142 GLY A CA 1
ATOM 1193 C C . GLY A 1 142 ? 7.389 -13.730 -18.587 1.00 92.25 142 GLY A C 1
ATOM 1194 O O . GLY A 1 142 ? 7.667 -14.122 -19.712 1.00 92.25 142 GLY A O 1
ATOM 1195 N N . TRP A 1 143 ? 6.416 -12.834 -18.404 1.00 95.62 143 TRP A N 1
ATOM 1196 C CA . TRP A 1 143 ? 5.559 -12.339 -19.497 1.00 95.62 143 TRP A CA 1
ATOM 1197 C C . TRP A 1 143 ? 6.252 -11.343 -20.429 1.00 95.62 143 TRP A C 1
ATOM 1199 O O . TRP A 1 143 ? 5.703 -11.004 -21.473 1.00 95.62 143 TRP A O 1
ATOM 1209 N N . LEU A 1 144 ? 7.432 -10.837 -20.060 1.00 91.50 144 LEU A N 1
ATOM 1210 C CA . LEU A 1 144 ? 8.189 -9.909 -20.906 1.00 91.50 144 LEU A CA 1
ATOM 1211 C C . LEU A 1 144 ? 8.618 -10.541 -22.235 1.00 91.50 144 LEU A C 1
ATOM 1213 O O . LEU A 1 144 ? 8.760 -9.820 -23.220 1.00 91.50 144 LEU A O 1
ATOM 1217 N N . ASP A 1 145 ? 8.813 -11.860 -22.270 1.00 87.31 145 ASP A N 1
ATOM 1218 C CA . ASP A 1 145 ? 9.229 -12.561 -23.487 1.00 87.31 145 ASP A CA 1
ATOM 1219 C C . ASP A 1 145 ? 8.124 -12.609 -24.548 1.00 87.31 145 ASP A C 1
ATOM 1221 O O . ASP A 1 145 ? 8.425 -12.696 -25.734 1.00 87.31 145 ASP A O 1
ATOM 1225 N N . GLU A 1 146 ? 6.864 -12.458 -24.133 1.00 92.00 146 GLU A N 1
ATOM 1226 C CA . GLU A 1 146 ? 5.685 -12.431 -25.006 1.00 92.00 146 GLU A CA 1
ATOM 1227 C C . GLU A 1 146 ? 5.366 -11.027 -25.552 1.00 92.00 146 GLU A C 1
ATOM 1229 O O . GLU A 1 146 ? 4.443 -10.864 -26.344 1.00 92.00 146 GLU A O 1
ATOM 1234 N N . MET A 1 147 ? 6.106 -9.999 -25.123 1.00 93.12 147 MET A N 1
ATOM 1235 C CA . MET A 1 147 ? 5.908 -8.605 -25.537 1.00 93.12 147 MET A CA 1
ATOM 1236 C C . MET A 1 147 ? 6.891 -8.226 -26.651 1.00 93.12 147 MET A C 1
ATOM 1238 O O . MET A 1 147 ? 7.796 -7.414 -26.447 1.00 93.12 147 MET A O 1
ATOM 1242 N N . ASP A 1 148 ? 6.732 -8.828 -27.828 1.00 93.31 148 ASP A N 1
ATOM 1243 C CA . ASP A 1 148 ? 7.624 -8.643 -28.984 1.00 93.31 148 ASP A CA 1
ATOM 1244 C C . ASP A 1 148 ? 7.623 -7.210 -29.555 1.00 93.31 148 ASP A C 1
ATOM 1246 O O . ASP A 1 148 ? 8.629 -6.764 -30.109 1.00 93.31 148 ASP A O 1
ATOM 1250 N N . TRP A 1 149 ? 6.550 -6.444 -29.333 1.00 94.50 149 TRP A N 1
ATOM 1251 C CA . TRP A 1 149 ? 6.452 -5.024 -29.697 1.00 94.50 149 TRP A CA 1
ATOM 1252 C C . TRP A 1 149 ? 7.342 -4.099 -28.858 1.00 94.50 149 TRP A C 1
ATOM 1254 O O . TRP A 1 149 ? 7.585 -2.955 -29.252 1.00 94.50 149 TRP A O 1
ATOM 1264 N N . LEU A 1 150 ? 7.823 -4.544 -27.692 1.00 94.25 150 LEU A N 1
ATOM 1265 C CA . LEU A 1 150 ? 8.708 -3.735 -26.864 1.00 94.25 150 LEU A CA 1
ATOM 1266 C C . LEU A 1 150 ? 10.153 -3.887 -27.330 1.00 94.25 150 LEU A C 1
ATOM 1268 O O . LEU A 1 150 ? 10.780 -4.931 -27.144 1.00 94.25 150 LEU A O 1
ATOM 1272 N N . ALA A 1 151 ? 10.738 -2.794 -27.825 1.00 90.69 151 ALA A N 1
ATOM 1273 C CA . ALA A 1 151 ? 12.160 -2.755 -28.133 1.00 90.69 151 ALA A CA 1
ATOM 1274 C C . ALA A 1 151 ? 12.992 -3.144 -26.894 1.00 90.69 151 ALA A C 1
ATOM 1276 O O . ALA A 1 151 ? 12.937 -2.487 -25.841 1.00 90.69 151 ALA A O 1
ATOM 1277 N N . LYS A 1 152 ? 13.757 -4.234 -27.027 1.00 84.31 152 LYS A N 1
ATOM 1278 C CA . LYS A 1 152 ? 14.661 -4.736 -25.990 1.00 84.31 152 LYS A CA 1
ATOM 1279 C C . LYS A 1 152 ? 15.926 -3.884 -25.951 1.00 84.31 152 LYS A C 1
ATOM 1281 O O . LYS A 1 152 ? 16.383 -3.331 -26.947 1.00 84.31 152 LYS A O 1
ATOM 1286 N N . THR A 1 153 ? 16.492 -3.755 -24.759 1.00 78.00 153 THR A N 1
ATOM 1287 C CA . THR A 1 153 ? 17.732 -3.004 -24.556 1.00 78.00 153 THR A CA 1
ATOM 1288 C C . THR A 1 153 ? 18.917 -3.904 -24.892 1.00 78.00 153 THR A C 1
ATOM 1290 O O . THR A 1 153 ? 19.022 -4.992 -24.333 1.00 78.00 153 THR A O 1
ATOM 1293 N N . ASN A 1 154 ? 19.870 -3.407 -25.681 1.00 72.88 154 ASN A N 1
ATOM 1294 C CA . ASN A 1 154 ? 21.156 -4.081 -25.906 1.00 72.88 154 ASN A CA 1
ATOM 1295 C C . ASN A 1 154 ? 22.141 -3.899 -24.733 1.00 72.88 154 ASN A C 1
ATOM 1297 O O . ASN A 1 154 ? 23.318 -4.247 -24.839 1.00 72.88 154 ASN A O 1
ATOM 1301 N N . ARG A 1 155 ? 21.696 -3.315 -23.609 1.00 73.19 155 ARG A N 1
ATOM 1302 C CA . ARG A 1 155 ? 22.550 -3.097 -22.440 1.00 73.19 155 ARG A CA 1
ATOM 1303 C C . ARG A 1 155 ? 22.855 -4.430 -21.774 1.00 73.19 155 ARG A C 1
ATOM 1305 O O . ARG A 1 155 ? 21.958 -5.198 -21.437 1.00 73.19 155 ARG A O 1
ATOM 1312 N N . LYS A 1 156 ? 24.143 -4.664 -21.548 1.00 82.00 156 LYS A N 1
ATOM 1313 C CA . LYS A 1 156 ? 24.633 -5.797 -20.769 1.00 82.00 156 LYS A CA 1
ATOM 1314 C C . LYS A 1 156 ? 24.146 -5.694 -19.311 1.00 82.00 156 LYS A C 1
ATOM 1316 O O . LYS A 1 156 ? 24.001 -4.574 -18.809 1.00 82.00 156 LYS A O 1
ATOM 1321 N N . PRO A 1 157 ? 23.878 -6.824 -18.629 1.00 77.00 157 PRO A N 1
ATOM 1322 C CA . PRO A 1 157 ? 23.381 -6.811 -17.257 1.00 77.00 157 PRO A CA 1
ATOM 1323 C C . PRO A 1 157 ? 24.377 -6.157 -16.288 1.00 77.00 157 PRO A C 1
ATOM 1325 O O . PRO A 1 157 ? 25.582 -6.082 -16.541 1.00 77.00 157 PRO A O 1
ATOM 1328 N N . VAL A 1 158 ? 23.870 -5.682 -15.148 1.00 77.19 158 VAL A N 1
ATOM 1329 C CA . VAL A 1 158 ? 24.708 -5.109 -14.085 1.00 77.19 158 VAL A CA 1
ATOM 1330 C C . VAL A 1 158 ? 25.707 -6.167 -13.618 1.00 77.19 158 VAL A C 1
ATOM 1332 O O . VAL A 1 158 ? 25.316 -7.261 -13.231 1.00 77.19 158 VAL A O 1
ATOM 1335 N N . GLY A 1 159 ? 26.999 -5.839 -13.654 1.00 80.88 159 GLY A N 1
ATOM 1336 C CA . GLY A 1 159 ? 28.065 -6.773 -13.287 1.00 80.88 159 GLY A CA 1
ATOM 1337 C C . GLY A 1 159 ? 28.614 -7.619 -14.438 1.00 80.88 159 GLY A C 1
ATOM 1338 O O . GLY A 1 159 ? 29.631 -8.266 -14.229 1.00 80.88 159 GLY A O 1
ATOM 1339 N N . TYR A 1 160 ? 28.053 -7.541 -15.651 1.00 86.75 160 TYR A N 1
ATOM 1340 C CA . TYR A 1 160 ? 28.552 -8.274 -16.827 1.00 86.75 160 TYR A CA 1
ATOM 1341 C C . TYR A 1 160 ? 30.059 -8.085 -17.060 1.00 86.75 160 TYR A C 1
ATOM 1343 O O . TYR A 1 160 ? 30.782 -9.046 -17.301 1.00 86.75 160 TYR A O 1
ATOM 1351 N N . TRP A 1 161 ? 30.548 -6.848 -16.920 1.00 87.62 161 TRP A N 1
ATOM 1352 C CA . TRP A 1 161 ? 31.968 -6.515 -17.074 1.00 87.62 161 TRP A CA 1
ATOM 1353 C C . TRP A 1 161 ? 32.832 -6.848 -15.855 1.00 87.62 161 TRP A C 1
ATOM 1355 O O . TRP A 1 161 ? 34.046 -6.736 -15.938 1.00 87.62 161 TRP A O 1
ATOM 1365 N N . LYS A 1 162 ? 32.246 -7.263 -14.725 1.00 85.50 162 LYS A N 1
ATOM 1366 C CA . LYS A 1 162 ? 33.017 -7.754 -13.570 1.00 85.50 162 LYS A CA 1
ATOM 1367 C C . LYS A 1 162 ? 33.558 -9.166 -13.808 1.00 85.50 162 LYS A C 1
ATOM 1369 O O . LYS A 1 162 ? 34.540 -9.551 -13.179 1.00 85.50 162 LYS A O 1
ATOM 1374 N N . GLU A 1 163 ? 32.948 -9.924 -14.718 1.00 84.31 163 GLU A N 1
ATOM 1375 C CA . GLU A 1 163 ? 33.419 -11.248 -15.118 1.00 84.31 163 GLU A CA 1
ATOM 1376 C C . GLU A 1 163 ? 34.614 -11.128 -16.070 1.00 84.31 163 GLU A C 1
ATOM 1378 O O . GLU A 1 163 ? 34.505 -10.584 -17.171 1.00 84.31 163 GLU A O 1
ATOM 1383 N N . LYS A 1 164 ? 35.769 -11.667 -15.655 1.00 85.19 164 LYS A N 1
ATOM 1384 C CA . LYS A 1 164 ? 37.025 -11.570 -16.420 1.00 85.19 164 LYS A CA 1
ATOM 1385 C C . LYS A 1 164 ? 36.907 -12.151 -17.834 1.00 85.19 164 LYS A C 1
ATOM 1387 O O . LYS A 1 164 ? 37.455 -11.564 -18.759 1.00 85.19 164 LYS A O 1
ATOM 1392 N N . ASN A 1 165 ? 36.160 -13.244 -18.008 1.00 87.00 165 ASN A N 1
ATOM 1393 C CA . ASN A 1 165 ? 35.970 -13.888 -19.312 1.00 87.00 165 ASN A CA 1
ATOM 1394 C C . ASN A 1 165 ? 35.235 -12.973 -20.301 1.00 87.00 165 ASN A C 1
ATOM 1396 O O . ASN A 1 165 ? 35.675 -12.832 -21.437 1.00 87.00 165 ASN A O 1
ATOM 1400 N N . ASN A 1 166 ? 34.177 -12.283 -19.860 1.00 88.38 166 ASN A N 1
ATOM 1401 C CA . ASN A 1 166 ? 33.434 -11.347 -20.710 1.00 88.38 166 ASN A CA 1
ATOM 1402 C C . ASN A 1 166 ? 34.314 -10.175 -21.155 1.00 88.38 166 ASN A C 1
ATOM 1404 O O . ASN A 1 166 ? 34.256 -9.757 -22.307 1.00 88.38 166 ASN A O 1
ATOM 1408 N N . VAL A 1 167 ? 35.143 -9.658 -20.244 1.00 88.12 167 VAL A N 1
ATOM 1409 C CA . VAL A 1 167 ? 36.106 -8.589 -20.537 1.00 88.12 167 VAL A CA 1
ATOM 1410 C C . VAL A 1 167 ? 37.183 -9.061 -21.516 1.00 88.12 167 VAL A C 1
ATOM 1412 O O . VAL A 1 167 ? 37.537 -8.320 -22.429 1.00 88.12 167 VAL A O 1
ATOM 1415 N N . PHE A 1 168 ? 37.683 -10.287 -21.347 1.00 86.25 168 PHE A N 1
ATOM 1416 C CA . PHE A 1 168 ? 38.685 -10.879 -22.230 1.00 86.25 168 PHE A CA 1
ATOM 1417 C C . PHE A 1 168 ? 38.144 -11.083 -23.650 1.00 86.25 168 PHE A C 1
ATOM 1419 O O . PHE A 1 168 ? 38.753 -10.593 -24.598 1.00 86.25 168 PHE A O 1
ATOM 1426 N N . GLU A 1 169 ? 36.978 -11.714 -23.809 1.00 88.88 169 GLU A N 1
ATOM 1427 C CA . GLU A 1 169 ? 36.353 -11.883 -25.129 1.00 88.88 169 GLU A CA 1
ATOM 1428 C C . GLU A 1 169 ? 36.046 -10.543 -25.810 1.00 88.88 169 GLU A C 1
ATOM 1430 O O . GLU A 1 169 ? 36.204 -10.412 -27.022 1.00 88.88 169 GLU A O 1
ATOM 1435 N N . GLU A 1 170 ? 35.660 -9.518 -25.046 1.00 89.12 170 GLU A N 1
ATOM 1436 C CA . GLU A 1 170 ? 35.434 -8.183 -25.603 1.00 89.12 170 GLU A CA 1
ATOM 1437 C C . GLU A 1 170 ? 36.738 -7.503 -26.039 1.00 89.12 170 GLU A C 1
ATOM 1439 O O . GLU A 1 170 ? 36.759 -6.859 -27.084 1.00 89.12 170 GLU A O 1
ATOM 1444 N N . SER A 1 171 ? 37.832 -7.673 -25.286 1.00 86.81 171 SER A N 1
ATOM 1445 C CA . SER A 1 171 ? 39.137 -7.082 -25.622 1.00 86.81 171 SER A CA 1
ATOM 1446 C C . SER A 1 171 ? 39.700 -7.577 -26.957 1.00 86.81 171 SER A C 1
ATOM 1448 O O . SER A 1 171 ? 40.307 -6.791 -27.676 1.00 86.81 171 SER A O 1
ATOM 1450 N N . LYS A 1 172 ? 39.410 -8.828 -27.350 1.00 90.00 172 LYS A N 1
ATOM 1451 C CA . LYS A 1 172 ? 39.824 -9.409 -28.643 1.00 90.00 172 LYS A CA 1
ATOM 1452 C C . LYS A 1 172 ? 39.252 -8.683 -29.864 1.00 90.00 172 LYS A C 1
ATOM 1454 O O . LYS A 1 172 ? 39.759 -8.862 -30.965 1.00 90.00 172 LYS A O 1
ATOM 1459 N N . LYS A 1 173 ? 38.183 -7.898 -29.695 1.00 91.31 173 LYS A N 1
ATOM 1460 C CA . LYS A 1 173 ? 37.565 -7.125 -30.785 1.00 91.31 173 LYS A CA 1
ATOM 1461 C C . LYS A 1 173 ? 38.358 -5.872 -31.157 1.00 91.31 173 LYS A C 1
ATOM 1463 O O . LYS A 1 173 ? 38.032 -5.235 -32.154 1.00 91.31 173 LYS A O 1
ATOM 1468 N N . TYR A 1 174 ? 39.348 -5.501 -30.350 1.00 89.50 174 TYR A N 1
ATOM 1469 C CA . TYR A 1 174 ? 40.129 -4.281 -30.506 1.00 89.50 174 TYR A CA 1
ATOM 1470 C C . TYR A 1 174 ? 41.586 -4.637 -30.783 1.00 89.50 174 TYR A C 1
ATOM 1472 O O . TYR A 1 174 ? 42.138 -5.554 -30.182 1.00 89.50 174 TYR A O 1
ATOM 1480 N N . ASN A 1 175 ? 42.219 -3.895 -31.689 1.00 86.50 175 ASN A N 1
ATOM 1481 C CA . ASN A 1 175 ? 43.585 -4.190 -32.127 1.00 86.50 175 ASN A CA 1
ATOM 1482 C C . ASN A 1 175 ? 44.636 -3.724 -31.117 1.00 86.50 175 ASN A C 1
ATOM 1484 O O . ASN A 1 175 ? 45.724 -4.289 -31.035 1.00 86.50 175 ASN A O 1
ATOM 1488 N N . ASN A 1 176 ? 44.331 -2.665 -30.366 1.00 87.06 176 ASN A N 1
ATOM 1489 C CA . ASN A 1 176 ? 45.239 -2.100 -29.386 1.00 87.06 176 ASN A CA 1
ATOM 1490 C C . ASN A 1 176 ? 44.487 -1.580 -28.149 1.00 87.06 176 ASN A C 1
ATOM 1492 O O . ASN A 1 176 ? 43.259 -1.469 -28.103 1.00 87.06 176 ASN A O 1
ATOM 1496 N N . ARG A 1 177 ? 45.260 -1.251 -27.113 1.00 83.94 177 ARG A N 1
ATOM 1497 C CA . ARG A 1 177 ? 44.746 -0.796 -25.819 1.00 83.94 177 ARG A CA 1
ATOM 1498 C C . ARG A 1 177 ? 43.985 0.534 -25.886 1.00 83.94 177 ARG A C 1
ATOM 1500 O O . ARG A 1 177 ? 43.070 0.724 -25.083 1.00 83.94 177 ARG A O 1
ATOM 1507 N N . SER A 1 178 ? 44.379 1.448 -26.774 1.00 86.94 178 SER A N 1
ATOM 1508 C CA . SER A 1 178 ? 43.705 2.744 -26.935 1.00 86.94 178 SER A CA 1
ATOM 1509 C C . SER A 1 178 ? 42.309 2.532 -27.509 1.00 86.94 178 SER A C 1
ATOM 1511 O O . SER A 1 178 ? 41.330 2.954 -26.897 1.00 86.94 178 SER A O 1
ATOM 1513 N N . ASP A 1 179 ? 42.214 1.738 -28.579 1.00 88.50 179 ASP A N 1
ATOM 1514 C CA . ASP A 1 179 ? 40.952 1.372 -29.224 1.00 88.50 179 ASP A CA 1
ATOM 1515 C C . ASP A 1 179 ? 40.000 0.681 -28.233 1.00 88.50 179 ASP A C 1
ATOM 1517 O O . ASP A 1 179 ? 38.805 0.966 -28.203 1.00 88.50 179 ASP A O 1
ATOM 1521 N N . PHE A 1 180 ? 40.523 -0.194 -27.365 1.00 89.44 180 PHE A N 1
ATOM 1522 C CA . PHE A 1 180 ? 39.721 -0.857 -26.331 1.00 89.44 180 PHE A CA 1
ATOM 1523 C C . PHE A 1 180 ? 39.216 0.113 -25.250 1.00 89.44 180 PHE A C 1
ATOM 1525 O O . PHE A 1 180 ? 38.076 0.000 -24.791 1.00 89.44 180 PHE A O 1
ATOM 1532 N N . CYS A 1 181 ? 40.049 1.074 -24.838 1.00 87.75 181 CYS A N 1
ATOM 1533 C CA . CYS A 1 181 ? 39.672 2.103 -23.870 1.00 87.75 181 CYS A CA 1
ATOM 1534 C C . CYS A 1 181 ? 38.553 3.004 -24.407 1.00 87.75 181 CYS A C 1
ATOM 1536 O O . CYS A 1 181 ? 37.625 3.331 -23.665 1.00 87.75 181 CYS A O 1
ATOM 1538 N N . GLU A 1 182 ? 38.633 3.379 -25.683 1.00 88.06 182 GLU A N 1
ATOM 1539 C CA . GLU A 1 182 ? 37.646 4.230 -26.349 1.00 88.06 182 GLU A CA 1
ATOM 1540 C C . GLU A 1 182 ? 36.360 3.464 -26.686 1.00 88.06 182 GLU A C 1
ATOM 1542 O O . GLU A 1 182 ? 35.261 3.956 -26.429 1.00 88.06 182 GLU A O 1
ATOM 1547 N N . GLY A 1 183 ? 36.474 2.232 -27.188 1.00 85.56 183 GLY A N 1
ATOM 1548 C CA . GLY A 1 183 ? 35.330 1.430 -27.624 1.00 85.56 183 GLY A CA 1
ATOM 1549 C C . GLY A 1 183 ? 34.537 0.766 -26.496 1.00 85.56 183 GLY A C 1
ATOM 1550 O O . GLY A 1 183 ? 33.314 0.644 -26.587 1.00 85.56 183 GLY A O 1
ATOM 1551 N N . CYS A 1 184 ? 35.188 0.354 -25.401 1.00 85.94 184 CYS A N 1
ATOM 1552 C CA . CYS A 1 184 ? 34.503 -0.263 -24.264 1.00 85.94 184 CYS A CA 1
ATOM 1553 C C . CYS A 1 184 ? 35.156 0.085 -22.920 1.00 85.94 184 CYS A C 1
ATOM 1555 O O . CYS A 1 184 ? 35.683 -0.773 -22.204 1.00 85.94 184 CYS A O 1
ATOM 1557 N N . TYR A 1 185 ? 35.047 1.358 -22.532 1.00 88.00 185 TYR A N 1
ATOM 1558 C CA . TYR A 1 185 ? 35.658 1.893 -21.312 1.00 88.00 185 TYR A CA 1
ATOM 1559 C C . TYR A 1 185 ? 35.385 1.057 -20.047 1.00 88.00 185 TYR A C 1
ATOM 1561 O O . TYR A 1 185 ? 36.299 0.797 -19.270 1.00 88.00 185 TYR A O 1
ATOM 1569 N N . LEU A 1 186 ? 34.149 0.577 -19.844 1.00 87.56 186 LEU A N 1
ATOM 1570 C CA . LEU A 1 186 ? 33.782 -0.230 -18.667 1.00 87.56 186 LEU A CA 1
ATOM 1571 C C . LEU A 1 186 ? 34.518 -1.583 -18.604 1.00 87.56 186 LEU A C 1
ATOM 1573 O O . LEU A 1 186 ? 34.929 -2.015 -17.522 1.00 87.56 186 LEU A O 1
ATOM 1577 N N . ALA A 1 187 ? 34.701 -2.248 -19.747 1.00 87.69 187 ALA A N 1
ATOM 1578 C CA . ALA A 1 187 ? 35.486 -3.476 -19.830 1.00 87.69 187 ALA A CA 1
ATOM 1579 C C . ALA A 1 187 ? 36.978 -3.172 -19.618 1.00 87.69 187 ALA A C 1
ATOM 1581 O O . ALA A 1 187 ? 37.644 -3.848 -18.832 1.00 87.69 187 ALA A O 1
ATOM 1582 N N . TYR A 1 188 ? 37.474 -2.090 -20.226 1.00 87.69 188 TYR A N 1
ATOM 1583 C CA . TYR A 1 188 ? 38.854 -1.628 -20.099 1.00 87.69 188 TYR A CA 1
ATOM 1584 C C . TYR A 1 188 ? 39.261 -1.301 -18.654 1.00 87.69 188 TYR A C 1
ATOM 1586 O O . TYR A 1 188 ? 40.280 -1.804 -18.175 1.00 87.69 188 TYR A O 1
ATOM 1594 N N . ILE A 1 189 ? 38.470 -0.509 -17.917 1.00 88.38 189 ILE A N 1
ATOM 1595 C CA . ILE A 1 189 ? 38.786 -0.178 -16.515 1.00 88.38 189 ILE A CA 1
ATOM 1596 C C . ILE A 1 189 ? 38.797 -1.427 -15.635 1.00 88.38 189 ILE A C 1
ATOM 1598 O O . ILE A 1 189 ? 39.619 -1.539 -14.728 1.00 88.38 189 ILE A O 1
ATOM 1602 N N . THR A 1 190 ? 37.927 -2.395 -15.928 1.00 87.25 190 THR A N 1
ATOM 1603 C CA . THR A 1 190 ? 37.853 -3.640 -15.163 1.00 87.25 190 THR A CA 1
ATOM 1604 C C . THR A 1 190 ? 39.055 -4.535 -15.460 1.00 87.25 190 THR A C 1
ATOM 1606 O O . THR A 1 190 ? 39.641 -5.091 -14.534 1.00 87.25 190 THR A O 1
ATOM 1609 N N . ALA A 1 191 ? 39.498 -4.602 -16.720 1.00 84.81 191 ALA A N 1
ATOM 1610 C CA . ALA A 1 191 ? 40.754 -5.251 -17.105 1.00 84.81 191 ALA A CA 1
ATOM 1611 C C . ALA A 1 191 ? 41.979 -4.598 -16.438 1.00 84.81 191 ALA A C 1
ATOM 1613 O O . ALA A 1 191 ? 42.878 -5.301 -15.973 1.00 84.81 191 ALA A O 1
ATOM 1614 N N . LYS A 1 192 ? 42.005 -3.259 -16.366 1.00 83.19 192 LYS A N 1
ATOM 1615 C CA . LYS A 1 192 ? 43.084 -2.478 -15.739 1.00 83.19 192 LYS A CA 1
ATOM 1616 C C . LYS A 1 192 ? 43.156 -2.715 -14.227 1.00 83.19 192 LYS A C 1
ATOM 1618 O O . LYS A 1 192 ? 44.241 -2.936 -13.701 1.00 83.19 192 LYS A O 1
ATOM 1623 N N . ASN A 1 193 ? 42.012 -2.705 -13.543 1.00 80.56 193 ASN A N 1
ATOM 1624 C CA . ASN A 1 193 ? 41.936 -2.870 -12.088 1.00 80.56 193 ASN A CA 1
ATOM 1625 C C . ASN A 1 193 ? 42.199 -4.317 -11.631 1.00 80.56 193 ASN A C 1
ATOM 1627 O O . ASN A 1 193 ? 42.651 -4.527 -10.511 1.00 80.56 193 ASN A O 1
ATOM 1631 N N . ASN A 1 194 ? 41.959 -5.312 -12.492 1.00 73.12 194 ASN A N 1
ATOM 1632 C CA . ASN A 1 194 ? 42.142 -6.737 -12.186 1.00 73.12 194 ASN A CA 1
ATOM 1633 C C . ASN A 1 194 ? 43.567 -7.281 -12.435 1.00 73.12 194 ASN A C 1
ATOM 1635 O O . ASN A 1 194 ? 43.752 -8.499 -12.406 1.00 73.12 194 ASN A O 1
ATOM 1639 N N . GLY A 1 195 ? 44.565 -6.417 -12.658 1.00 62.28 195 GLY A N 1
ATOM 1640 C CA . GLY A 1 195 ? 45.977 -6.820 -12.663 1.00 62.28 195 GLY A CA 1
ATOM 1641 C C . GLY A 1 195 ? 46.501 -7.441 -13.963 1.00 62.28 195 GLY A C 1
ATOM 1642 O O . GLY A 1 195 ? 47.364 -8.308 -13.904 1.00 62.28 195 GLY A O 1
ATOM 1643 N N . GLY A 1 196 ? 46.031 -6.982 -15.129 1.00 60.31 196 GLY A N 1
ATOM 1644 C CA . GLY A 1 196 ? 46.717 -7.217 -16.407 1.00 60.31 196 GLY A CA 1
ATOM 1645 C C . GLY A 1 196 ? 46.198 -8.406 -17.217 1.00 60.31 196 GLY A C 1
ATOM 1646 O O . GLY A 1 196 ? 46.767 -9.489 -17.192 1.00 60.31 196 GLY A O 1
ATOM 1647 N N . LEU A 1 197 ? 45.156 -8.162 -18.014 1.00 52.06 197 LEU A N 1
ATOM 1648 C CA . LEU A 1 197 ? 44.771 -9.011 -19.156 1.00 52.06 197 LEU A CA 1
ATOM 1649 C C . LEU A 1 197 ? 45.300 -8.470 -20.500 1.00 52.06 197 LEU A C 1
ATOM 1651 O O . LEU A 1 197 ? 44.979 -9.017 -21.544 1.00 52.06 197 LEU A O 1
ATOM 1655 N N . MET A 1 198 ? 46.083 -7.388 -20.479 1.00 51.06 198 MET A N 1
ATOM 1656 C CA . MET A 1 198 ? 46.639 -6.746 -21.674 1.00 51.06 198 MET A CA 1
ATOM 1657 C C . MET A 1 198 ? 48.159 -6.926 -21.703 1.00 51.06 198 MET A C 1
ATOM 1659 O O . MET A 1 198 ? 48.893 -6.005 -21.339 1.00 51.06 198 MET A O 1
ATOM 1663 N N . LYS A 1 199 ? 48.608 -8.129 -22.067 1.00 45.75 199 LYS A N 1
ATOM 1664 C CA . LYS A 1 199 ? 49.939 -8.333 -22.649 1.00 45.75 199 LYS A CA 1
ATOM 1665 C C . LYS A 1 199 ? 49.778 -8.511 -24.146 1.00 45.75 199 LYS A C 1
ATOM 1667 O O . LYS A 1 199 ? 48.815 -9.215 -24.519 1.00 45.75 199 LYS A O 1
#

Mean predicted aligned error: 12.85 Å

Foldseek 3Di:
DPDDDDLVNLLVLPVVDQALVVCCVVPVPSSVVCVVVVVVVVNVSHDYDDDDPDCADPVNLLVQPVVDQALVVCCVPVVVSSVVCVVVVVVVVNPSHDYDPDDDPCQLLDLVSLQVVPVVDQALVRCCVVPVSNSVSCVVVVVVVVNPNHHYDPDDDVCQLLDLVSLLVLPVVDPDLVRCCVVPVSSSVNCVVVPDPDD

Organism: NCBI:txid165179

Secondary structure (DSSP, 8-state):
---PPPHHHHHHHHTT-SBHHHHHHH-HHHHHHHHHTTGGGT-TTSBPPPPPP-S--HHHHHHHH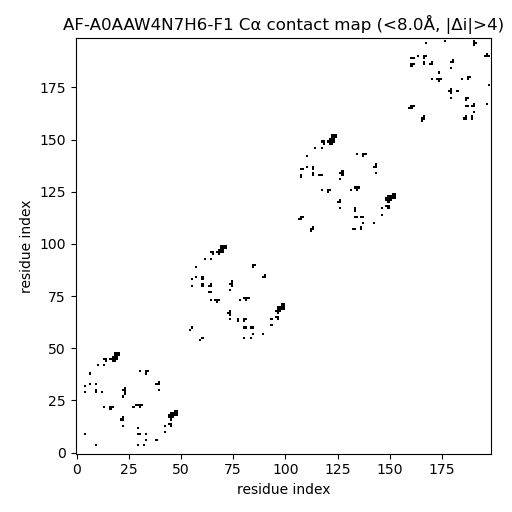TT-SBHHHHHHHSHHHHHHHHHTTGGGG-TTSBPPSSPPTTGGGSHHHHHHHHTT-SBHHHHHHH-HHHHHHHHHTTGGGG-TTSBPP-PPPTTGGGSHHHHHHHHTT-SSHHHHHHH-HHHHHHHHHTT----

Sequence (199 aa):
MQKKWTKETVFEESKKYSSRSEFKKKKSGAFRIAYMNGWLDEMIWLVRPTAKPIKWTKEAVFEESRKYFIVTEFMNNAVTAYTIAKNNNWLTEMDWLAPSKRKPSGYWKIKENVINESKNYKSVTEFQRKNSRAFDSAKLNGWLDEMDWLAKTNRKPVGYWKEKNNVFEESKKYNNRSDFCEGCYLAYITAKNNGGLMK

Radius of gyration: 34.67 Å; Cα contacts (8 Å, |Δi|>4): 173; chains: 1; bounding box: 74×41×82 Å

pLDDT: mean 89.02, std 9.32, range [43.62, 97.12]